Protein AF-A0A3D0XB90-F1 (afdb_monomer)

Structure (mmCIF, N/CA/C/O backbone):
data_AF-A0A3D0XB90-F1
#
_entry.id   AF-A0A3D0XB90-F1
#
loop_
_atom_site.group_PDB
_atom_site.id
_atom_site.type_symbol
_atom_site.label_atom_id
_atom_site.label_alt_id
_atom_site.label_comp_id
_atom_site.label_asym_id
_atom_site.label_entity_id
_atom_site.label_seq_id
_atom_site.pdbx_PDB_ins_code
_atom_site.Cartn_x
_atom_site.Cartn_y
_atom_site.Cartn_z
_atom_site.occupancy
_atom_site.B_iso_or_equiv
_atom_site.auth_seq_id
_atom_site.auth_comp_id
_atom_site.auth_asym_id
_atom_site.auth_atom_id
_atom_site.pdbx_PDB_model_num
ATOM 1 N N . MET A 1 1 ? 26.905 -1.118 -1.821 1.00 53.38 1 MET A N 1
ATOM 2 C CA . MET A 1 1 ? 27.779 -0.507 -2.838 1.00 53.38 1 MET A CA 1
ATOM 3 C C . MET A 1 1 ? 27.556 1.000 -2.783 1.00 53.38 1 MET A C 1
ATOM 5 O O . MET A 1 1 ? 26.434 1.424 -2.561 1.00 53.38 1 MET A O 1
ATOM 9 N N . ASN A 1 2 ? 28.587 1.843 -2.919 1.00 58.88 2 ASN A N 1
ATOM 10 C CA . ASN A 1 2 ? 28.395 3.303 -2.906 1.00 58.88 2 ASN A CA 1
ATOM 11 C C . ASN A 1 2 ? 28.287 3.829 -4.344 1.00 58.88 2 ASN A C 1
ATOM 13 O O . ASN A 1 2 ? 29.306 4.171 -4.954 1.00 58.88 2 ASN A O 1
ATOM 17 N N . HIS A 1 3 ? 27.068 3.897 -4.886 1.00 60.16 3 HIS A N 1
ATOM 18 C CA . HIS A 1 3 ? 26.864 4.344 -6.265 1.00 60.16 3 HIS A CA 1
ATOM 19 C C . HIS A 1 3 ? 26.869 5.873 -6.429 1.00 60.16 3 HIS A C 1
ATOM 21 O O . HIS A 1 3 ? 26.692 6.351 -7.546 1.00 60.16 3 HIS A O 1
ATOM 27 N N . ASN A 1 4 ? 27.220 6.668 -5.402 1.00 58.53 4 ASN A N 1
ATOM 28 C CA . ASN A 1 4 ? 27.477 8.113 -5.577 1.00 58.53 4 ASN A CA 1
ATOM 29 C C . ASN A 1 4 ? 28.566 8.402 -6.622 1.00 58.53 4 ASN A C 1
ATOM 31 O O . ASN A 1 4 ? 28.672 9.518 -7.120 1.00 58.53 4 ASN A O 1
ATOM 35 N N . LYS A 1 5 ? 29.402 7.406 -6.939 1.00 59.47 5 LYS A N 1
ATOM 36 C CA . LYS A 1 5 ? 30.432 7.490 -7.982 1.00 59.47 5 LYS A CA 1
ATOM 37 C C . LYS A 1 5 ? 30.037 6.806 -9.295 1.00 59.47 5 LYS A C 1
ATOM 39 O O . LYS A 1 5 ? 30.805 6.892 -10.252 1.00 59.47 5 LYS A O 1
ATOM 44 N N . GLN A 1 6 ? 28.896 6.116 -9.349 1.00 59.91 6 GLN A N 1
ATOM 45 C CA . GLN A 1 6 ? 28.401 5.506 -10.581 1.00 59.91 6 GLN A CA 1
ATOM 46 C C . GLN A 1 6 ? 27.963 6.611 -11.545 1.00 59.91 6 GLN A C 1
ATOM 48 O O . GLN A 1 6 ? 27.365 7.606 -11.141 1.00 59.91 6 GLN A O 1
ATOM 53 N N . ARG A 1 7 ? 28.285 6.440 -12.827 1.00 61.19 7 ARG A N 1
ATOM 54 C CA . ARG A 1 7 ? 27.777 7.278 -13.912 1.00 61.19 7 ARG A CA 1
ATOM 55 C C . ARG A 1 7 ? 27.222 6.366 -15.009 1.00 61.19 7 ARG A C 1
ATOM 57 O O . ARG A 1 7 ? 27.985 5.521 -15.482 1.00 61.19 7 ARG A O 1
ATOM 64 N N . PRO A 1 8 ? 25.956 6.534 -15.430 1.00 63.38 8 PRO A N 1
ATOM 65 C CA . PRO A 1 8 ? 24.924 7.405 -14.838 1.00 63.38 8 PRO A CA 1
ATOM 66 C C . PRO A 1 8 ? 24.472 6.938 -13.432 1.00 63.38 8 PRO A C 1
ATOM 68 O O . PRO A 1 8 ? 24.715 5.793 -13.058 1.00 63.38 8 PRO A O 1
ATOM 71 N N . ASN A 1 9 ? 23.8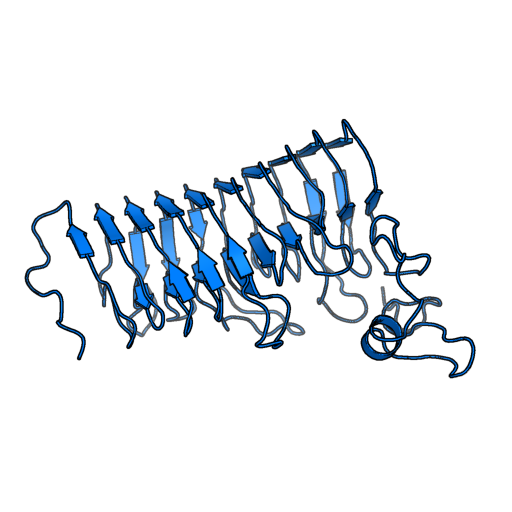38 7.819 -12.650 1.00 66.44 9 ASN A N 1
ATOM 72 C CA . ASN A 1 9 ? 23.233 7.513 -11.342 1.00 66.44 9 ASN A CA 1
ATOM 73 C C . ASN A 1 9 ? 21.866 8.225 -11.257 1.00 66.44 9 ASN A C 1
ATOM 75 O O . ASN A 1 9 ? 21.819 9.401 -11.617 1.00 66.44 9 ASN A O 1
ATOM 79 N N . PRO A 1 10 ? 20.789 7.581 -10.761 1.00 59.38 10 PRO A N 1
ATOM 80 C CA . PRO A 1 10 ? 19.480 8.217 -10.559 1.00 59.38 10 PRO A CA 1
ATOM 81 C C . PRO A 1 10 ? 19.470 9.436 -9.617 1.00 59.38 10 PRO A C 1
ATOM 83 O O . PRO A 1 10 ? 18.455 10.110 -9.500 1.00 59.38 10 PRO A O 1
ATOM 86 N N . ALA A 1 11 ? 20.579 9.771 -8.955 1.00 56.56 11 ALA A N 1
ATOM 87 C CA . ALA A 1 11 ? 20.724 11.033 -8.227 1.00 56.56 11 ALA A CA 1
ATOM 88 C C . ALA A 1 11 ? 21.097 12.238 -9.123 1.00 56.56 11 ALA A C 1
ATOM 90 O O . ALA A 1 11 ? 20.846 13.381 -8.741 1.00 56.56 11 ALA A O 1
ATOM 91 N N . HIS A 1 12 ? 21.707 12.004 -10.293 1.00 60.62 12 HIS A N 1
ATOM 92 C CA . HIS A 1 12 ? 22.244 13.048 -11.175 1.00 60.62 12 HIS A CA 1
ATOM 93 C C . HIS A 1 12 ? 21.982 12.702 -12.647 1.00 60.62 12 HIS A C 1
ATOM 95 O O . HIS A 1 12 ? 22.679 11.872 -13.241 1.00 60.62 12 HIS A O 1
ATOM 101 N N . PHE A 1 13 ? 20.990 13.363 -13.245 1.00 58.06 13 PHE A N 1
ATOM 102 C CA . PHE A 1 13 ? 20.617 13.175 -14.647 1.00 58.06 13 PHE A CA 1
ATOM 103 C C . PHE A 1 13 ? 21.428 14.101 -15.551 1.00 58.06 13 PHE A C 1
ATOM 105 O O . PHE A 1 13 ? 21.735 15.234 -15.183 1.00 58.06 13 PHE A O 1
ATOM 112 N N . ALA A 1 14 ? 21.795 13.618 -16.739 1.00 57.53 14 ALA A N 1
ATOM 113 C CA . ALA A 1 14 ? 22.529 14.409 -17.720 1.00 57.53 14 ALA A CA 1
ATOM 114 C C . ALA A 1 14 ? 21.555 15.229 -18.583 1.00 57.53 14 ALA A C 1
ATOM 116 O O . ALA A 1 14 ? 20.813 14.678 -19.391 1.00 57.53 14 ALA A O 1
ATOM 117 N N . ASP A 1 15 ? 21.597 16.548 -18.437 1.00 60.69 15 ASP A N 1
ATOM 118 C CA . ASP A 1 15 ? 20.913 17.531 -19.271 1.00 60.69 15 ASP A CA 1
ATOM 119 C C . ASP A 1 15 ? 21.887 18.105 -20.315 1.00 60.69 15 ASP A C 1
ATOM 121 O O . ASP A 1 15 ? 23.034 18.454 -20.015 1.00 60.69 15 ASP A O 1
ATOM 125 N N . LYS A 1 16 ? 21.435 18.193 -21.572 1.00 57.84 16 LYS A N 1
ATOM 126 C CA . LYS A 1 16 ? 22.276 18.602 -22.711 1.00 57.84 16 LYS A CA 1
ATOM 127 C C . LYS A 1 16 ? 22.726 20.066 -22.650 1.00 57.84 16 LYS A C 1
ATOM 129 O O . LYS A 1 16 ? 23.733 20.396 -23.273 1.00 57.84 16 LYS A O 1
ATOM 134 N N . GLU A 1 17 ? 22.007 20.926 -21.933 1.00 62.03 17 GLU A N 1
ATOM 135 C CA . GLU A 1 17 ? 22.275 22.364 -21.832 1.00 62.03 17 GLU A CA 1
ATOM 136 C C . GLU A 1 17 ? 22.854 22.757 -20.467 1.00 62.03 17 GLU A C 1
ATOM 138 O O . GLU A 1 17 ? 23.697 23.651 -20.388 1.00 62.03 17 GLU A O 1
ATOM 143 N N . LYS A 1 18 ? 22.425 22.086 -19.391 1.00 63.44 18 LYS A N 1
ATOM 144 C CA . LYS A 1 18 ? 22.751 22.444 -17.999 1.00 63.44 18 LYS A CA 1
ATOM 145 C C . LYS A 1 18 ? 23.823 21.563 -17.353 1.00 63.44 18 LYS A C 1
ATOM 147 O O . LYS A 1 18 ? 24.311 21.909 -16.279 1.00 63.44 18 LYS A O 1
ATOM 152 N N . GLY A 1 19 ? 24.220 20.458 -17.982 1.00 70.94 19 GLY A N 1
ATOM 153 C CA . GLY A 1 19 ? 25.120 19.483 -17.365 1.00 70.94 19 GLY A CA 1
ATOM 154 C C . GLY A 1 19 ? 24.359 18.527 -16.444 1.00 70.94 19 GLY A C 1
ATOM 155 O O . GLY A 1 19 ? 23.358 17.960 -16.853 1.00 70.94 19 GLY A O 1
ATOM 156 N N . GLU A 1 20 ? 24.829 18.294 -15.219 1.00 69.25 20 GLU A N 1
ATOM 157 C CA . GLU A 1 20 ? 24.122 17.421 -14.266 1.00 69.25 20 GLU A CA 1
ATOM 158 C C . GLU A 1 20 ? 22.988 18.181 -13.563 1.00 69.25 20 GLU A C 1
ATOM 160 O O . GLU A 1 20 ? 23.218 19.229 -12.959 1.00 69.25 20 GLU A O 1
ATOM 165 N N . VAL A 1 21 ? 21.773 17.638 -13.618 1.00 70.44 21 VAL A N 1
ATOM 166 C CA . VAL A 1 21 ? 20.567 18.177 -12.971 1.00 70.44 21 VAL A CA 1
ATOM 167 C C . VAL A 1 21 ? 19.977 17.160 -11.993 1.00 70.44 21 VAL A C 1
ATOM 169 O O . VAL A 1 21 ? 20.220 15.953 -12.100 1.00 70.44 21 VAL A O 1
ATOM 172 N N . LEU A 1 22 ? 19.207 17.645 -11.017 1.00 69.44 22 LEU A N 1
ATOM 173 C CA . LEU A 1 22 ? 18.454 16.780 -10.109 1.00 69.44 22 LEU A CA 1
ATOM 174 C C . LEU A 1 22 ? 17.311 16.093 -10.860 1.00 69.44 22 LEU A C 1
ATOM 176 O O . LEU A 1 22 ? 16.791 16.643 -11.832 1.00 69.44 22 LEU A O 1
ATOM 180 N N . PHE A 1 23 ? 16.886 14.924 -10.368 1.00 70.00 23 PHE A N 1
ATOM 181 C CA . PHE A 1 23 ? 15.762 14.184 -10.947 1.00 70.00 23 PHE A CA 1
ATOM 182 C C . PHE A 1 23 ? 14.538 15.073 -11.152 1.00 70.00 23 PHE A C 1
ATOM 184 O O . PHE A 1 23 ? 14.026 15.111 -12.255 1.00 70.00 23 PHE A O 1
ATOM 191 N N . TRP A 1 24 ? 14.116 15.848 -10.149 1.00 68.44 24 TRP A N 1
ATOM 192 C CA . TRP A 1 24 ? 12.918 16.688 -10.264 1.00 68.44 24 TRP A CA 1
ATOM 193 C C . TRP A 1 24 ? 13.042 17.781 -11.329 1.00 68.44 24 TRP A C 1
ATOM 195 O O . TRP A 1 24 ? 12.100 18.011 -12.083 1.00 68.44 24 TRP A O 1
ATOM 205 N N . ASP A 1 25 ? 14.208 18.419 -11.447 1.00 70.69 25 ASP A N 1
ATOM 206 C CA . ASP A 1 25 ? 14.440 19.438 -12.477 1.00 70.69 25 ASP A CA 1
ATOM 207 C C . ASP A 1 25 ? 14.397 18.823 -13.881 1.00 70.69 25 ASP A C 1
ATOM 209 O O . ASP A 1 25 ? 13.869 19.422 -14.821 1.00 70.69 25 ASP A O 1
ATOM 213 N N . TRP A 1 26 ? 14.937 17.611 -14.018 1.00 72.19 26 TRP A N 1
ATOM 214 C CA . TRP A 1 26 ? 14.883 16.842 -15.254 1.00 72.19 26 TRP A CA 1
ATOM 215 C C . TRP A 1 26 ? 13.462 16.348 -15.555 1.00 72.19 26 TRP A C 1
ATOM 217 O O . TRP A 1 26 ? 12.973 16.530 -16.666 1.00 72.19 26 TRP A O 1
ATOM 227 N N . PHE A 1 27 ? 12.776 15.794 -14.560 1.00 70.31 27 PHE A N 1
ATOM 228 C CA . PHE A 1 27 ? 11.431 15.241 -14.652 1.00 70.31 27 PHE A CA 1
ATOM 229 C C . PHE A 1 27 ? 10.454 16.311 -15.135 1.00 70.31 27 PHE A C 1
ATOM 231 O O . PHE A 1 27 ? 9.756 16.106 -16.111 1.00 70.31 27 PHE A O 1
ATOM 238 N N . PHE A 1 28 ? 10.472 17.519 -14.569 1.00 70.06 28 PHE A N 1
ATOM 239 C CA . PHE A 1 28 ? 9.567 18.590 -15.008 1.00 70.06 28 PHE A CA 1
ATOM 240 C C . PHE A 1 28 ? 10.017 19.336 -16.279 1.00 70.06 28 PHE A C 1
ATOM 242 O O . PHE A 1 28 ? 9.385 20.325 -16.664 1.00 70.06 28 PHE A O 1
ATOM 249 N N . THR A 1 29 ? 11.082 18.894 -16.958 1.00 69.00 29 THR A N 1
ATOM 250 C CA . THR A 1 29 ? 11.526 19.514 -18.213 1.00 69.00 29 THR A CA 1
ATOM 251 C C . THR A 1 29 ? 10.685 19.008 -19.401 1.00 69.00 29 THR A C 1
ATOM 253 O O . THR A 1 29 ? 10.619 17.801 -19.650 1.00 69.00 29 THR A O 1
ATOM 256 N N . PRO A 1 30 ? 10.041 19.906 -20.178 1.00 63.66 30 PRO A N 1
ATOM 257 C CA . PRO A 1 30 ? 9.214 19.512 -21.318 1.00 63.66 30 PRO A CA 1
ATOM 258 C C . PRO A 1 30 ? 9.985 18.692 -22.361 1.00 63.66 30 PRO A C 1
ATOM 260 O O . PRO A 1 30 ? 11.057 19.097 -22.803 1.00 63.66 30 PRO A O 1
ATOM 263 N N . GLY A 1 31 ? 9.397 17.578 -22.805 1.00 63.50 31 GLY A N 1
ATOM 264 C CA . GLY A 1 31 ? 9.969 16.703 -23.837 1.00 63.50 31 GLY A CA 1
ATOM 265 C C . GLY A 1 31 ? 10.762 15.502 -23.313 1.00 63.50 31 GLY A C 1
ATOM 266 O O . GLY A 1 31 ? 11.180 14.680 -24.124 1.00 63.50 31 GLY A O 1
ATOM 267 N N . ASN A 1 32 ? 10.923 15.369 -21.992 1.00 66.56 32 ASN A N 1
ATOM 268 C CA . ASN A 1 32 ? 11.574 14.209 -21.373 1.00 66.56 32 ASN A CA 1
ATOM 269 C C . ASN A 1 32 ? 10.647 12.996 -21.195 1.00 66.56 32 ASN A C 1
ATOM 271 O O . ASN A 1 32 ? 11.127 11.897 -20.941 1.00 66.56 32 ASN A O 1
ATOM 275 N N . PHE A 1 3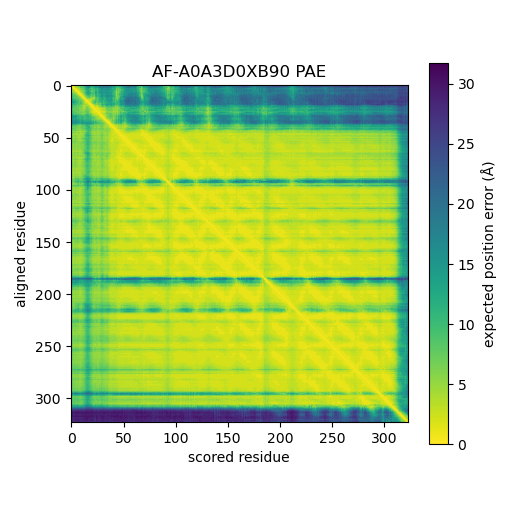3 ? 9.338 13.166 -21.388 1.00 65.94 33 PHE A N 1
ATOM 276 C CA . PHE A 1 33 ? 8.379 12.062 -21.423 1.00 65.94 33 PHE A CA 1
ATOM 277 C C . PHE A 1 33 ? 7.928 11.766 -22.844 1.00 65.94 33 PHE A C 1
ATOM 279 O O . PHE A 1 33 ? 7.811 12.667 -23.682 1.00 65.94 33 PHE A O 1
ATOM 286 N N . ASP A 1 34 ? 7.583 10.503 -23.086 1.00 65.94 34 ASP A N 1
ATOM 287 C CA . ASP A 1 34 ? 6.755 10.151 -24.230 1.00 65.94 34 ASP A CA 1
ATOM 288 C C . ASP A 1 34 ? 5.457 10.966 -24.170 1.00 65.94 34 ASP A C 1
ATOM 290 O O . ASP A 1 34 ? 4.731 10.935 -23.181 1.00 65.94 34 ASP A O 1
ATOM 294 N N . SER A 1 35 ? 5.143 11.678 -25.253 1.00 59.41 35 SER A N 1
ATOM 295 C CA . SER A 1 35 ? 3.895 12.438 -25.394 1.00 59.41 35 SER A CA 1
ATOM 296 C C . SER A 1 35 ? 2.630 11.590 -25.213 1.00 59.41 35 SER A C 1
ATOM 298 O O . SER A 1 35 ? 1.577 12.133 -24.892 1.00 59.41 35 SER A O 1
ATOM 300 N N . ASN A 1 36 ? 2.729 10.272 -25.422 1.00 61.31 36 ASN A N 1
ATOM 301 C CA . ASN A 1 36 ? 1.640 9.329 -25.175 1.00 61.31 36 ASN A CA 1
ATOM 302 C C . AS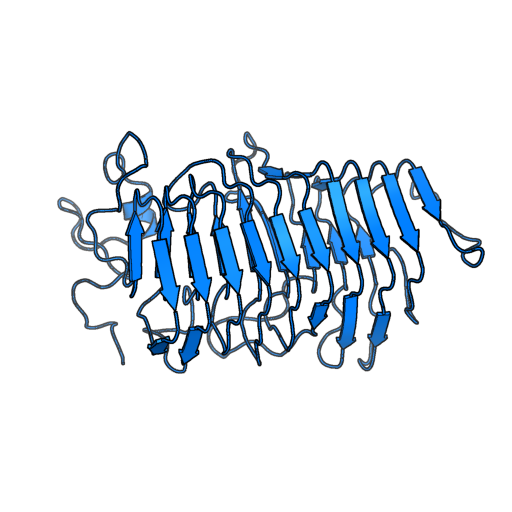N A 1 36 ? 1.709 8.695 -23.780 1.00 61.31 36 ASN A C 1
ATOM 304 O O . ASN A 1 36 ? 0.770 8.003 -23.395 1.00 61.31 36 ASN A O 1
ATOM 308 N N . GLY A 1 37 ? 2.817 8.898 -23.063 1.00 65.94 37 GLY A N 1
ATOM 309 C CA . GLY A 1 37 ? 3.076 8.355 -21.738 1.00 65.94 37 GLY A CA 1
ATOM 310 C C . GLY A 1 37 ? 3.121 6.833 -21.688 1.00 65.94 37 GLY A C 1
ATOM 311 O O . GLY A 1 37 ? 2.821 6.303 -20.637 1.00 65.94 37 GLY A O 1
ATOM 312 N N . LYS A 1 38 ? 3.423 6.116 -22.785 1.00 73.69 38 LYS A N 1
ATOM 313 C CA . LYS A 1 38 ? 3.333 4.636 -22.834 1.00 73.69 38 LYS A CA 1
ATOM 314 C C . LYS A 1 38 ? 4.659 3.910 -22.970 1.00 73.69 38 LYS A C 1
ATOM 316 O O . LYS A 1 38 ? 4.694 2.678 -22.954 1.00 73.69 38 LYS A O 1
ATOM 321 N N . GLN A 1 39 ? 5.736 4.651 -23.183 1.00 80.00 39 GLN A N 1
ATOM 322 C CA . GLN A 1 39 ? 7.072 4.099 -23.341 1.00 80.00 39 GLN A CA 1
ATOM 323 C C . GLN A 1 39 ? 7.916 4.370 -22.098 1.00 80.00 39 GLN A C 1
ATOM 325 O O . GLN A 1 39 ? 7.760 5.425 -21.479 1.00 80.00 39 GLN A O 1
ATOM 330 N N . PRO A 1 40 ? 8.825 3.447 -21.743 1.00 80.06 40 PRO A N 1
ATOM 331 C CA . PRO A 1 40 ? 9.755 3.693 -20.659 1.00 80.06 40 PRO A CA 1
ATOM 332 C C . PRO A 1 40 ? 10.638 4.896 -21.001 1.00 80.06 40 PRO A C 1
ATOM 334 O O . PRO A 1 40 ? 11.047 5.075 -22.151 1.00 80.06 40 PRO A O 1
ATOM 337 N N . LEU A 1 41 ? 10.973 5.688 -19.981 1.00 78.12 41 LEU A N 1
ATOM 338 C CA . LEU A 1 41 ? 12.003 6.723 -20.083 1.00 78.12 41 LEU A CA 1
ATOM 339 C C . LEU A 1 41 ? 13.304 6.122 -20.637 1.00 78.12 41 LEU A C 1
ATOM 341 O O . LEU A 1 41 ? 13.719 5.039 -20.210 1.00 78.12 41 LEU A O 1
ATOM 345 N N . ASN A 1 42 ? 13.943 6.829 -21.567 1.00 75.69 42 ASN A N 1
ATOM 346 C CA . ASN A 1 42 ? 15.208 6.453 -22.200 1.00 75.69 42 ASN A CA 1
ATOM 347 C C . ASN A 1 42 ? 16.421 6.894 -21.353 1.00 75.69 42 ASN A C 1
ATOM 349 O O . ASN A 1 42 ? 17.432 7.391 -21.857 1.00 75.69 42 ASN A O 1
ATOM 353 N N . GLU A 1 43 ? 16.301 6.736 -20.038 1.00 75.44 43 GLU A N 1
ATOM 354 C CA . GLU A 1 43 ? 17.231 7.233 -19.037 1.00 75.44 43 GLU A CA 1
ATOM 355 C C . GLU A 1 43 ? 17.501 6.153 -17.994 1.00 75.44 43 GLU A C 1
ATOM 357 O O . GLU A 1 43 ? 16.677 5.279 -17.718 1.00 75.44 43 GLU A O 1
ATOM 362 N N . TYR A 1 44 ? 18.692 6.201 -17.399 1.00 78.69 44 TYR A N 1
ATOM 363 C CA . TYR A 1 44 ? 19.050 5.276 -16.335 1.00 78.69 44 TYR A CA 1
ATOM 364 C C . TYR A 1 44 ? 18.394 5.699 -15.018 1.00 78.69 44 TYR A C 1
ATOM 366 O O . TYR A 1 44 ? 18.850 6.638 -14.369 1.00 78.69 44 TYR A O 1
ATOM 374 N N . LEU A 1 45 ? 17.350 4.969 -14.622 1.00 80.56 45 LEU A N 1
ATOM 375 C CA . LEU A 1 45 ? 16.591 5.205 -13.387 1.00 80.56 45 LEU A CA 1
ATOM 376 C C . LEU A 1 45 ? 17.076 4.367 -12.194 1.00 80.56 45 LEU A C 1
ATOM 378 O O . LEU A 1 45 ? 16.629 4.587 -11.074 1.00 80.56 45 LEU A O 1
ATOM 382 N N . GLY A 1 46 ? 17.995 3.419 -12.410 1.00 83.88 46 GLY A N 1
ATOM 383 C CA . GLY A 1 46 ? 18.486 2.519 -11.357 1.00 83.88 46 GLY A CA 1
ATOM 384 C C . GLY A 1 46 ? 17.585 1.318 -11.041 1.00 83.88 46 GLY A C 1
ATOM 385 O O . GLY A 1 46 ? 17.920 0.543 -10.145 1.00 83.88 4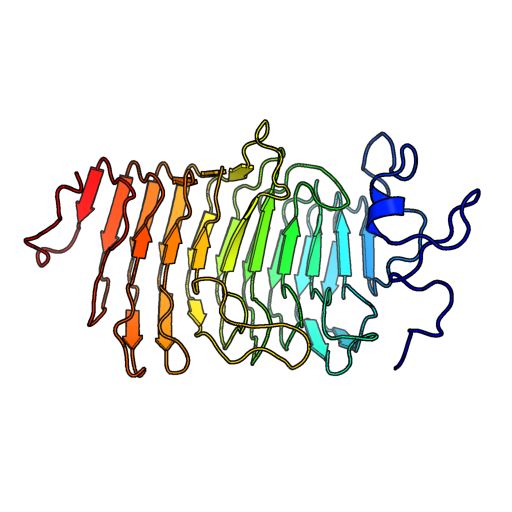6 GLY A O 1
ATOM 386 N N . PHE A 1 47 ? 16.490 1.142 -11.787 1.00 89.62 47 PHE A N 1
ATOM 387 C CA . PHE A 1 47 ? 15.591 -0.007 -11.649 1.00 89.62 47 PHE A CA 1
ATOM 388 C C . PHE A 1 47 ? 16.314 -1.300 -12.032 1.00 89.62 47 PHE A C 1
ATOM 390 O O . PHE A 1 47 ? 17.068 -1.323 -13.009 1.00 89.62 47 PHE A O 1
ATOM 397 N N . CYS A 1 48 ? 16.076 -2.377 -11.285 1.00 93.19 48 CYS A N 1
ATOM 398 C CA . CYS A 1 48 ? 16.618 -3.689 -11.624 1.00 93.19 48 CYS A CA 1
ATOM 399 C C . CYS A 1 48 ? 15.854 -4.304 -12.813 1.00 93.19 48 CYS A C 1
ATOM 401 O O . CYS A 1 48 ? 16.457 -4.555 -13.857 1.00 93.19 48 CYS A O 1
ATOM 403 N N . MET A 1 49 ? 14.546 -4.538 -12.646 1.00 95.19 49 MET A N 1
ATOM 404 C CA . MET A 1 49 ? 13.529 -4.970 -13.627 1.00 95.19 49 MET A CA 1
ATOM 405 C C . MET A 1 49 ? 12.790 -3.813 -14.341 1.00 95.19 49 MET A C 1
ATOM 407 O O . MET A 1 49 ? 12.339 -2.918 -13.635 1.00 95.19 49 MET A O 1
ATOM 411 N N . ARG A 1 50 ? 12.544 -3.838 -15.668 1.00 93.69 50 ARG A N 1
ATOM 412 C CA . ARG A 1 50 ? 11.509 -2.992 -16.322 1.00 93.69 50 ARG A CA 1
ATOM 413 C C . ARG A 1 50 ? 10.733 -3.748 -17.401 1.00 93.69 50 ARG A C 1
ATOM 415 O O . ARG A 1 50 ? 11.356 -4.295 -18.313 1.00 93.69 50 ARG A O 1
ATOM 422 N N . PHE A 1 51 ? 9.401 -3.713 -17.355 1.00 95.06 51 PHE A N 1
ATOM 423 C CA . PHE A 1 51 ? 8.530 -4.413 -18.310 1.00 95.06 51 PHE A CA 1
ATOM 424 C C . PHE A 1 51 ? 7.359 -3.535 -18.767 1.00 95.06 51 PHE A C 1
ATOM 426 O O . PHE A 1 51 ? 6.576 -3.046 -17.962 1.00 95.06 51 PHE A O 1
ATOM 433 N N . PHE A 1 52 ? 7.261 -3.290 -20.074 1.00 94.62 52 PHE A N 1
ATOM 434 C CA . PHE A 1 52 ? 6.329 -2.314 -20.643 1.00 94.62 52 PHE A CA 1
ATOM 435 C C . PHE A 1 52 ? 5.574 -2.914 -21.823 1.00 94.62 52 PHE A C 1
ATOM 437 O O . PHE A 1 52 ? 6.195 -3.535 -22.686 1.00 94.62 52 PHE A O 1
ATOM 444 N N . ASN A 1 53 ? 4.268 -2.647 -21.913 1.00 94.94 53 ASN A N 1
ATOM 445 C CA . ASN A 1 53 ? 3.416 -3.074 -23.032 1.00 94.94 53 ASN A CA 1
ATOM 446 C C . ASN A 1 53 ? 3.436 -4.601 -23.265 1.00 94.94 53 ASN A C 1
ATOM 448 O O . ASN A 1 53 ? 3.605 -5.058 -24.399 1.00 94.94 53 ASN A O 1
ATOM 452 N N . ILE A 1 54 ? 3.291 -5.389 -22.194 1.00 96.19 54 ILE A N 1
ATOM 453 C CA . ILE A 1 54 ? 3.289 -6.859 -22.247 1.00 96.19 54 ILE A CA 1
ATOM 454 C C . ILE A 1 54 ? 1.886 -7.392 -21.945 1.00 96.19 54 ILE A C 1
ATOM 456 O O . ILE A 1 54 ? 1.243 -6.950 -21.002 1.00 96.19 54 ILE A O 1
ATOM 460 N N . ASP A 1 55 ? 1.430 -8.370 -22.721 1.00 98.12 55 ASP A N 1
ATOM 461 C CA . ASP A 1 55 ? 0.253 -9.185 -22.405 1.00 98.12 55 ASP A CA 1
ATOM 462 C C . ASP A 1 55 ? 0.725 -10.612 -22.101 1.00 98.12 55 ASP A C 1
ATOM 464 O O . ASP A 1 55 ? 1.451 -11.203 -22.908 1.00 98.12 55 ASP A O 1
ATOM 468 N N . GLY A 1 56 ? 0.369 -11.142 -20.930 1.00 98.25 56 GLY A N 1
ATOM 469 C CA . GLY A 1 56 ? 0.818 -12.461 -20.480 1.00 98.25 56 GLY A CA 1
ATOM 470 C C . GLY A 1 56 ? 2.216 -12.451 -19.855 1.00 98.25 56 GLY A C 1
ATOM 471 O O . GLY A 1 56 ? 3.067 -13.259 -20.233 1.00 98.25 56 GLY A O 1
ATOM 472 N N . PHE A 1 57 ? 2.479 -11.532 -18.922 1.00 98.38 57 PHE A N 1
ATOM 473 C CA . PHE A 1 57 ? 3.747 -11.483 -18.184 1.00 98.38 57 PHE A CA 1
ATOM 474 C C . PHE A 1 57 ? 3.739 -12.437 -16.982 1.00 98.38 57 PHE A C 1
ATOM 476 O O . PHE A 1 57 ? 2.782 -12.470 -16.217 1.00 98.38 57 PHE A O 1
ATOM 483 N N . ALA A 1 58 ? 4.825 -13.177 -16.773 1.00 98.62 58 ALA A N 1
ATOM 484 C CA . ALA A 1 58 ? 5.011 -13.977 -15.569 1.00 98.62 58 ALA A CA 1
ATOM 485 C C . ALA A 1 58 ? 6.463 -13.904 -15.097 1.00 98.62 58 ALA A C 1
ATOM 487 O O . ALA A 1 58 ? 7.388 -14.068 -15.898 1.00 98.62 58 ALA A O 1
ATOM 488 N N . ILE A 1 59 ? 6.655 -13.697 -13.797 1.00 98.56 59 ILE A N 1
ATOM 489 C CA . ILE A 1 59 ? 7.953 -13.805 -13.131 1.00 98.56 59 ILE A CA 1
ATOM 490 C C . ILE A 1 59 ? 7.776 -14.526 -11.800 1.00 98.56 59 ILE A C 1
ATOM 492 O O . ILE A 1 59 ? 6.866 -14.206 -11.034 1.00 98.56 59 ILE A O 1
ATOM 496 N N . SER A 1 60 ? 8.635 -15.510 -11.542 1.00 98.69 60 SER A N 1
ATOM 497 C CA . SER A 1 60 ? 8.558 -16.305 -10.324 1.00 98.69 60 SER A CA 1
ATOM 498 C C . SER A 1 60 ? 9.921 -16.742 -9.803 1.00 98.69 60 SER A C 1
ATOM 500 O O . SER A 1 60 ? 10.878 -16.858 -10.571 1.00 98.69 60 SER A O 1
ATOM 502 N N . ASP A 1 61 ? 9.983 -17.016 -8.499 1.00 98.69 61 ASP A N 1
ATOM 503 C CA . ASP A 1 61 ? 11.066 -17.764 -7.844 1.00 98.69 61 ASP A CA 1
ATOM 504 C C . ASP A 1 61 ? 12.451 -17.103 -7.965 1.00 98.69 61 ASP A C 1
ATOM 506 O O . ASP A 1 61 ? 13.458 -17.753 -8.267 1.00 98.69 61 ASP A O 1
ATOM 510 N N . ILE A 1 62 ? 12.508 -15.791 -7.716 1.00 98.38 62 ILE A N 1
ATOM 511 C CA . ILE A 1 62 ? 13.752 -15.012 -7.752 1.00 98.38 62 ILE A CA 1
ATOM 512 C C . ILE A 1 62 ? 14.016 -14.262 -6.447 1.00 98.38 62 ILE A C 1
ATOM 514 O O . ILE A 1 62 ? 13.102 -13.862 -5.724 1.00 98.38 62 ILE A O 1
ATOM 518 N N . THR A 1 63 ? 15.298 -14.006 -6.198 1.00 98.44 63 THR A N 1
ATOM 519 C CA . THR A 1 63 ? 15.754 -13.039 -5.198 1.00 98.44 63 THR A CA 1
ATOM 520 C C . THR A 1 63 ? 16.238 -11.783 -5.910 1.00 98.44 63 THR A C 1
ATOM 522 O O . THR A 1 63 ? 17.073 -11.872 -6.812 1.00 98.44 63 THR A O 1
ATOM 525 N N . ILE A 1 64 ? 15.740 -10.620 -5.496 1.00 97.25 64 ILE A N 1
ATOM 526 C CA . ILE A 1 64 ? 16.255 -9.318 -5.920 1.00 97.25 64 ILE A CA 1
ATOM 527 C C . ILE A 1 64 ? 17.139 -8.790 -4.793 1.00 97.25 64 ILE A C 1
ATOM 529 O O . ILE A 1 64 ? 16.678 -8.614 -3.667 1.00 97.25 64 ILE A O 1
ATOM 533 N N . GLU A 1 65 ? 18.408 -8.541 -5.100 1.00 94.19 65 GLU A N 1
ATOM 534 C CA . GLU A 1 65 ? 19.405 -8.081 -4.136 1.00 94.19 65 GLU A CA 1
ATOM 535 C C . GLU A 1 65 ? 19.850 -6.656 -4.482 1.00 94.19 65 GLU A C 1
ATOM 537 O O . GLU A 1 65 ? 20.309 -6.401 -5.597 1.00 94.19 65 GLU A O 1
ATOM 542 N N . ASN A 1 66 ? 19.729 -5.747 -3.509 1.00 89.62 66 ASN A N 1
ATOM 543 C CA . ASN A 1 66 ? 20.274 -4.382 -3.537 1.00 89.62 66 ASN A CA 1
ATOM 544 C C . ASN A 1 66 ? 20.141 -3.642 -4.894 1.00 89.62 66 ASN A C 1
ATOM 546 O O . ASN A 1 66 ? 21.163 -3.260 -5.485 1.00 89.62 66 ASN A O 1
ATOM 550 N N . PRO A 1 67 ? 18.911 -3.416 -5.406 1.00 89.88 67 PRO A N 1
ATOM 551 C CA . PRO A 1 67 ? 18.712 -2.523 -6.542 1.00 89.88 67 PRO A CA 1
ATOM 552 C C . PRO A 1 67 ? 19.177 -1.100 -6.193 1.00 89.88 67 PRO A C 1
ATOM 554 O O . PRO A 1 67 ? 19.321 -0.737 -5.024 1.00 89.88 67 PRO A O 1
ATOM 557 N N . VAL A 1 68 ? 19.436 -0.271 -7.209 1.00 86.62 68 VAL A N 1
ATOM 558 C CA . VAL A 1 68 ? 19.799 1.136 -6.959 1.00 86.62 68 VAL A CA 1
ATOM 559 C C . VAL A 1 68 ? 18.568 1.933 -6.524 1.00 86.62 68 VAL A C 1
ATOM 561 O O . VAL A 1 68 ? 18.682 2.797 -5.657 1.00 86.62 68 VAL A O 1
ATOM 564 N N . THR A 1 69 ? 17.421 1.627 -7.128 1.00 88.50 69 THR A N 1
ATOM 565 C CA . THR A 1 69 ? 16.089 2.134 -6.776 1.00 88.50 69 THR A CA 1
ATOM 566 C C . THR A 1 69 ? 15.106 0.953 -6.768 1.00 88.50 69 THR A C 1
ATOM 568 O O . THR A 1 69 ? 15.256 0.049 -5.951 1.00 88.50 69 THR A O 1
ATOM 571 N N . TYR A 1 70 ? 14.144 0.877 -7.686 1.00 93.25 70 TYR A N 1
ATOM 572 C CA . TYR A 1 70 ? 13.106 -0.158 -7.659 1.00 93.25 70 TYR A CA 1
ATOM 573 C C . TYR A 1 70 ? 13.638 -1.548 -8.029 1.00 93.25 70 TYR A C 1
ATOM 575 O O . TYR A 1 70 ? 14.482 -1.705 -8.921 1.00 93.25 70 TYR A O 1
ATOM 583 N N . GLY A 1 71 ? 13.089 -2.577 -7.385 1.00 96.12 71 GLY A N 1
ATOM 584 C CA . GLY A 1 71 ? 13.306 -3.973 -7.757 1.00 96.12 71 GLY A CA 1
ATOM 585 C C . GLY A 1 71 ? 12.732 -4.289 -9.132 1.00 96.12 71 GLY A C 1
ATOM 586 O O . GLY A 1 71 ? 13.420 -4.843 -9.989 1.00 96.12 71 GLY A O 1
ATOM 587 N N . MET A 1 72 ? 11.491 -3.886 -9.382 1.00 96.50 72 MET A N 1
ATOM 588 C CA . MET A 1 72 ? 10.888 -3.960 -10.708 1.00 96.50 72 MET A CA 1
ATOM 589 C C . MET A 1 72 ? 9.871 -2.851 -10.945 1.00 96.50 72 MET A C 1
ATOM 591 O O . MET A 1 72 ? 9.192 -2.426 -10.018 1.00 96.50 72 MET A O 1
ATOM 595 N N . ASP A 1 73 ? 9.770 -2.440 -12.205 1.00 96.56 73 ASP A N 1
ATOM 596 C CA . ASP A 1 73 ? 8.838 -1.436 -12.719 1.00 96.56 73 ASP A CA 1
ATOM 597 C C . ASP A 1 73 ? 8.031 -2.036 -13.883 1.00 96.56 73 ASP A C 1
ATOM 599 O O . ASP A 1 73 ? 8.608 -2.607 -14.820 1.00 96.56 73 ASP A O 1
ATOM 603 N N . LEU A 1 74 ? 6.703 -1.962 -13.810 1.00 97.12 74 LEU A N 1
ATOM 604 C CA . LEU A 1 74 ? 5.786 -2.453 -14.835 1.00 97.12 74 LEU A CA 1
ATOM 605 C C . LEU A 1 74 ? 4.818 -1.352 -15.259 1.00 97.12 74 LEU A C 1
ATOM 607 O O . LEU A 1 74 ? 4.163 -0.762 -14.411 1.00 97.12 74 LEU A O 1
ATOM 611 N N . ALA A 1 75 ? 4.621 -1.165 -16.564 1.00 96.81 75 ALA A N 1
ATOM 612 C CA . ALA A 1 75 ? 3.588 -0.270 -17.089 1.00 96.81 75 ALA A CA 1
ATOM 613 C C . ALA A 1 75 ? 2.868 -0.869 -18.301 1.00 96.81 75 ALA A C 1
ATOM 615 O O . ALA A 1 75 ? 3.449 -1.662 -19.051 1.00 96.81 75 ALA A O 1
ATOM 616 N N . PHE A 1 76 ? 1.608 -0.480 -18.526 1.00 96.44 76 PHE A N 1
ATOM 617 C CA . PHE A 1 76 ? 0.788 -0.986 -19.641 1.00 96.44 76 PHE A CA 1
ATOM 618 C C . PHE A 1 76 ? 0.844 -2.516 -19.806 1.00 96.44 76 PHE A C 1
ATOM 620 O O . PHE A 1 76 ? 0.889 -3.029 -20.925 1.00 96.44 76 PHE A O 1
ATOM 627 N N . THR A 1 77 ? 0.900 -3.242 -18.689 1.00 97.31 77 THR A N 1
ATOM 628 C CA . THR A 1 77 ? 1.010 -4.701 -18.674 1.00 97.31 77 THR A CA 1
ATOM 629 C C . THR A 1 77 ? -0.330 -5.328 -18.297 1.00 97.31 77 THR A C 1
ATOM 631 O O . THR A 1 77 ? -0.975 -4.921 -17.330 1.00 97.31 77 THR A O 1
ATOM 634 N N . GLU A 1 78 ? -0.770 -6.308 -19.078 1.00 98.44 78 GLU A N 1
ATOM 635 C CA . GLU A 1 78 ? -2.054 -6.986 -18.920 1.00 98.44 78 GLU A CA 1
ATOM 636 C C . GLU A 1 78 ? -1.860 -8.490 -18.686 1.00 98.44 78 GLU A C 1
ATOM 638 O O . GLU A 1 78 ? -0.918 -9.091 -19.206 1.00 98.44 78 GLU A O 1
ATOM 643 N N . ASN A 1 79 ? -2.761 -9.095 -17.904 1.00 98.75 79 ASN A N 1
ATOM 644 C CA . ASN A 1 79 ? -2.785 -10.533 -17.617 1.00 98.75 79 ASN A CA 1
ATOM 645 C C . ASN A 1 79 ? -1.441 -11.018 -17.059 1.00 98.75 79 ASN A C 1
ATOM 647 O O . ASN A 1 79 ? -0.735 -11.796 -17.705 1.00 98.75 79 ASN A O 1
ATOM 651 N N . PHE A 1 80 ? -1.065 -10.515 -15.882 1.00 98.88 80 PHE A N 1
ATOM 652 C CA . PHE A 1 80 ? 0.269 -10.741 -15.334 1.00 98.88 80 PHE A CA 1
ATOM 653 C C . PHE A 1 80 ? 0.283 -11.432 -13.975 1.00 98.88 80 PHE A C 1
ATOM 655 O O . PHE A 1 80 ? -0.599 -11.212 -13.147 1.00 98.88 80 PHE A O 1
ATOM 662 N N . THR A 1 81 ? 1.340 -12.209 -13.740 1.00 98.94 81 THR A N 1
ATOM 663 C CA . THR A 1 81 ? 1.622 -12.860 -12.459 1.00 98.94 81 THR A CA 1
ATOM 664 C C . THR A 1 81 ? 3.027 -12.518 -11.974 1.00 98.94 81 THR A C 1
ATOM 666 O O . THR A 1 81 ? 3.999 -12.624 -12.722 1.00 98.94 81 THR A O 1
ATOM 669 N N . ILE A 1 82 ? 3.143 -12.127 -10.708 1.00 98.88 82 ILE A N 1
ATOM 670 C CA . ILE A 1 82 ? 4.417 -11.931 -10.009 1.00 98.88 82 ILE A CA 1
ATOM 671 C C . ILE A 1 82 ? 4.348 -12.771 -8.742 1.00 98.88 82 ILE A C 1
ATOM 673 O O . ILE A 1 82 ? 3.505 -12.495 -7.889 1.00 98.88 82 ILE A O 1
ATOM 677 N N . GLU A 1 83 ? 5.196 -13.790 -8.608 1.00 98.75 83 GLU A N 1
ATOM 678 C CA . GLU A 1 83 ? 5.083 -14.713 -7.476 1.00 98.75 83 GLU A CA 1
ATOM 679 C C . GLU A 1 83 ? 6.406 -15.180 -6.867 1.00 98.75 83 GLU A C 1
ATOM 681 O O . GLU A 1 83 ? 7.429 -15.261 -7.536 1.00 98.75 83 GLU A O 1
ATOM 686 N N . ASN A 1 84 ? 6.392 -15.526 -5.578 1.00 98.81 84 ASN A N 1
ATOM 687 C CA . ASN A 1 84 ? 7.528 -16.141 -4.877 1.00 98.81 84 ASN A CA 1
ATOM 688 C C . ASN A 1 84 ? 8.825 -15.313 -4.992 1.00 98.81 84 ASN A C 1
ATOM 690 O O . ASN A 1 84 ? 9.891 -15.831 -5.334 1.00 98.81 84 ASN A O 1
ATOM 694 N N . ILE A 1 85 ? 8.729 -14.009 -4.723 1.00 98.75 85 ILE A N 1
ATOM 695 C CA . ILE A 1 85 ? 9.861 -13.079 -4.814 1.00 98.75 85 ILE A CA 1
ATOM 696 C C . ILE A 1 85 ? 10.441 -12.834 -3.424 1.00 98.75 85 ILE A C 1
ATOM 698 O O . ILE A 1 85 ? 9.708 -12.554 -2.474 1.00 98.75 85 ILE A O 1
ATOM 702 N N . THR A 1 86 ? 11.766 -12.903 -3.306 1.00 98.69 86 THR A N 1
ATOM 703 C CA . THR A 1 86 ? 12.493 -12.489 -2.098 1.00 98.69 86 THR A CA 1
ATOM 704 C C . THR A 1 86 ? 13.217 -11.165 -2.338 1.00 98.69 86 THR A C 1
ATOM 706 O O . THR A 1 86 ? 14.016 -11.058 -3.266 1.00 98.69 86 THR A O 1
ATOM 709 N N . PHE A 1 87 ? 12.984 -10.169 -1.487 1.00 97.94 87 PHE A N 1
ATOM 710 C CA . PHE A 1 87 ? 13.698 -8.893 -1.485 1.00 97.94 87 PHE A CA 1
ATOM 711 C C . PHE A 1 87 ? 14.800 -8.910 -0.424 1.00 97.94 87 PHE A C 1
ATOM 713 O O . PHE A 1 87 ? 14.523 -8.870 0.778 1.00 97.94 87 PHE A O 1
ATOM 720 N N . ASP A 1 88 ? 16.055 -8.964 -0.870 1.00 95.50 88 ASP A N 1
ATOM 721 C CA . ASP A 1 88 ? 17.241 -8.945 -0.011 1.00 95.50 88 ASP A CA 1
ATOM 722 C C . ASP A 1 88 ? 17.922 -7.572 -0.085 1.00 95.50 88 ASP A C 1
ATOM 724 O O . ASP A 1 88 ? 18.974 -7.381 -0.701 1.00 95.50 88 ASP A O 1
ATOM 728 N N . TYR A 1 89 ? 17.234 -6.559 0.451 1.00 93.06 89 TYR A N 1
ATOM 729 C CA . TYR A 1 89 ? 17.695 -5.172 0.416 1.00 93.06 89 TYR A CA 1
ATOM 730 C C . TYR A 1 89 ? 18.331 -4.837 1.764 1.00 93.06 89 TYR A C 1
ATOM 732 O O . TYR A 1 89 ? 17.650 -4.515 2.738 1.00 93.06 89 TYR A O 1
ATOM 740 N N . PHE A 1 90 ? 19.653 -4.913 1.845 1.00 86.94 90 PHE A N 1
ATOM 741 C CA . PHE A 1 90 ? 20.408 -4.597 3.064 1.00 86.94 90 PHE A CA 1
ATOM 742 C C . PHE A 1 90 ? 21.358 -3.408 2.881 1.00 86.94 90 PHE A C 1
ATOM 744 O O . PHE A 1 90 ? 21.864 -2.859 3.865 1.00 86.94 90 PHE A O 1
ATOM 751 N N . GLU A 1 91 ? 21.561 -2.955 1.642 1.00 82.44 91 GLU A N 1
ATOM 752 C CA . GLU A 1 91 ? 22.336 -1.768 1.302 1.00 82.44 91 GLU A CA 1
ATOM 753 C C . GLU A 1 91 ? 21.520 -0.807 0.435 1.00 82.44 91 GLU A C 1
ATOM 755 O O . GLU A 1 91 ? 20.876 -1.200 -0.530 1.00 82.44 91 GLU A O 1
ATOM 760 N N . GLY A 1 92 ? 21.595 0.480 0.772 1.00 71.44 92 GLY A N 1
ATOM 761 C CA . GLY A 1 92 ? 21.042 1.560 -0.034 1.00 71.44 92 GLY A CA 1
ATOM 762 C C . GLY A 1 92 ? 22.113 2.248 -0.871 1.00 71.44 92 GLY A C 1
ATOM 763 O O . GLY A 1 92 ? 23.309 2.185 -0.564 1.00 71.44 92 GLY A O 1
ATOM 764 N N . SER A 1 93 ? 21.682 2.944 -1.919 1.00 68.12 93 SER A N 1
ATOM 765 C CA . SER A 1 93 ? 22.577 3.577 -2.880 1.00 68.12 93 SER A CA 1
ATOM 766 C C . SER A 1 93 ? 22.240 5.059 -3.130 1.00 68.12 93 SER A C 1
ATOM 768 O O . SER A 1 93 ? 21.571 5.383 -4.110 1.00 68.12 93 SER A O 1
ATOM 770 N N . PRO A 1 94 ? 22.753 6.003 -2.318 1.00 66.88 94 PRO A N 1
ATOM 771 C CA . PRO A 1 94 ? 23.577 5.815 -1.116 1.00 66.88 94 PRO A CA 1
ATOM 772 C C . PRO A 1 94 ? 22.775 5.546 0.164 1.00 66.88 94 PRO A C 1
ATOM 774 O O . PRO A 1 94 ? 23.369 5.196 1.183 1.00 66.88 94 PRO A O 1
ATOM 777 N N . ASN A 1 95 ? 21.459 5.745 0.114 1.00 79.69 95 ASN A N 1
ATOM 778 C CA . ASN A 1 95 ? 20.555 5.662 1.254 1.00 79.69 95 ASN A CA 1
ATOM 779 C C . ASN A 1 95 ? 19.475 4.617 0.980 1.00 79.69 95 ASN A C 1
ATOM 781 O O . ASN A 1 95 ? 19.218 4.266 -0.173 1.00 79.69 95 ASN A O 1
ATOM 785 N N . LEU A 1 96 ? 18.852 4.131 2.046 1.00 81.88 96 LEU A N 1
ATOM 786 C CA . LEU A 1 96 ? 17.738 3.188 1.997 1.00 81.88 96 LEU A CA 1
ATOM 787 C C . LEU A 1 96 ? 16.417 3.906 1.662 1.00 81.88 96 LEU A C 1
ATOM 789 O O . LEU A 1 96 ? 15.547 3.989 2.513 1.00 81.88 96 LEU A O 1
ATOM 793 N N . TRP A 1 97 ? 16.297 4.484 0.467 1.00 81.19 97 TRP A N 1
ATOM 794 C CA . TRP A 1 97 ? 15.117 5.238 0.007 1.00 81.19 97 TRP A CA 1
ATOM 795 C C . TRP A 1 97 ? 14.805 4.932 -1.466 1.00 81.19 97 TRP A C 1
ATOM 797 O O . TRP A 1 97 ? 15.730 4.612 -2.214 1.00 81.19 97 TRP A O 1
ATOM 807 N N . ASN A 1 98 ? 13.539 5.030 -1.893 1.00 87.44 98 ASN A N 1
ATOM 808 C CA . ASN A 1 98 ? 13.093 4.689 -3.255 1.00 87.44 98 ASN A CA 1
ATOM 809 C C . ASN A 1 98 ? 13.471 3.251 -3.670 1.00 87.44 98 ASN A C 1
ATOM 811 O O . ASN A 1 98 ? 13.870 3.008 -4.811 1.00 87.44 98 ASN A O 1
ATOM 815 N N . LEU A 1 99 ? 13.433 2.319 -2.714 1.00 93.06 99 LEU A N 1
ATOM 816 C CA . LEU A 1 99 ? 13.764 0.903 -2.890 1.00 93.06 99 LEU A CA 1
ATOM 817 C C . LEU A 1 99 ? 12.490 0.055 -2.853 1.00 93.06 99 LEU A C 1
ATOM 819 O O . LEU A 1 99 ? 12.351 -0.830 -2.001 1.00 93.06 99 LEU A O 1
ATOM 823 N N . ASP A 1 100 ? 11.563 0.357 -3.758 1.00 96.62 100 ASP A N 1
ATOM 824 C CA . ASP A 1 100 ? 10.332 -0.402 -3.941 1.00 96.62 100 ASP A CA 1
ATOM 825 C C . ASP A 1 100 ? 10.636 -1.858 -4.323 1.00 96.62 100 ASP A C 1
ATOM 827 O O . ASP A 1 100 ? 11.633 -2.171 -4.989 1.00 96.62 100 ASP A O 1
ATOM 831 N N . GLY A 1 101 ? 9.756 -2.771 -3.923 1.00 98.25 101 GLY A N 1
ATOM 832 C CA . GLY A 1 101 ? 9.789 -4.158 -4.380 1.00 98.25 101 GLY A CA 1
ATOM 833 C C . GLY A 1 101 ? 9.252 -4.270 -5.805 1.00 98.25 101 GLY A C 1
ATOM 834 O O . GLY A 1 101 ? 10.013 -4.411 -6.766 1.00 98.25 101 GLY A O 1
ATOM 835 N N . VAL A 1 102 ? 7.925 -4.191 -5.916 1.00 98.56 102 VAL A N 1
ATOM 836 C CA . VAL A 1 102 ? 7.154 -4.225 -7.164 1.00 98.56 102 VAL A CA 1
ATOM 837 C C . VAL A 1 102 ? 6.465 -2.881 -7.365 1.00 98.56 102 VAL A C 1
ATOM 839 O O . VAL A 1 102 ? 5.532 -2.550 -6.637 1.00 98.56 102 VAL A O 1
ATOM 842 N N . HIS A 1 103 ? 6.886 -2.134 -8.378 1.00 98.25 103 HIS A N 1
ATOM 843 C CA . HIS A 1 103 ? 6.279 -0.866 -8.758 1.00 98.25 103 HIS A CA 1
ATOM 844 C C . HIS A 1 103 ? 5.427 -1.065 -10.020 1.00 98.25 103 HIS A C 1
ATOM 846 O O . HIS A 1 103 ? 5.928 -1.483 -11.065 1.00 98.25 103 HIS A O 1
ATOM 852 N N . ILE A 1 104 ? 4.120 -0.835 -9.910 1.00 98.31 104 ILE A N 1
ATOM 853 C CA . ILE A 1 104 ? 3.144 -0.956 -10.995 1.00 98.31 104 ILE A CA 1
ATOM 854 C C . ILE A 1 104 ? 2.652 0.438 -11.351 1.00 98.31 104 ILE A C 1
ATOM 856 O O . ILE A 1 104 ? 1.872 1.037 -10.617 1.00 98.31 104 ILE A O 1
ATOM 860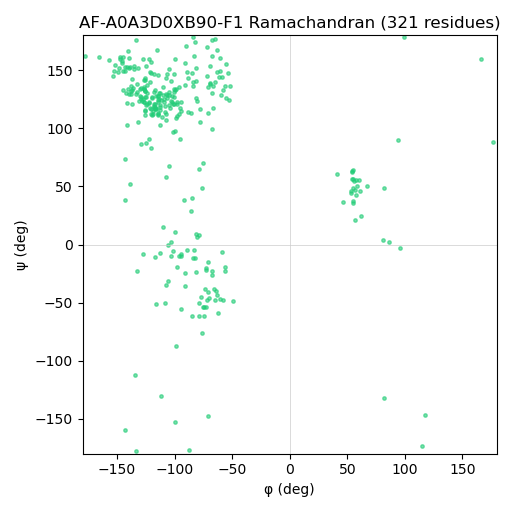 N N . GLU A 1 105 ? 3.048 0.901 -12.518 1.00 95.94 105 GLU A N 1
ATOM 861 C CA . GLU A 1 105 ? 2.619 2.163 -13.087 1.00 95.94 105 GLU A CA 1
ATOM 862 C C . GLU A 1 105 ? 1.276 2.049 -13.834 1.00 95.94 105 GLU A C 1
ATOM 864 O O . GLU A 1 105 ? 0.680 0.972 -14.001 1.00 95.94 105 GLU A O 1
ATOM 869 N N . GLY A 1 106 ? 0.816 3.190 -14.350 1.00 95.69 106 GLY A N 1
ATOM 870 C CA . GLY A 1 106 ? -0.419 3.332 -15.099 1.00 95.69 106 GLY A CA 1
ATOM 871 C C . GLY A 1 106 ? -0.580 2.393 -16.301 1.00 95.69 106 GLY A C 1
ATOM 872 O O . GLY A 1 106 ? 0.359 2.013 -17.008 1.00 95.69 106 GLY A O 1
ATOM 873 N N . GLY A 1 107 ? -1.838 2.026 -16.554 1.00 95.94 107 GLY A N 1
ATOM 874 C CA . GLY A 1 107 ? -2.242 1.184 -17.680 1.00 95.94 107 GLY A CA 1
ATOM 875 C C . GLY A 1 107 ? -2.161 -0.322 -17.421 1.00 95.94 107 GLY A C 1
ATOM 876 O O . GLY A 1 107 ? -2.449 -1.097 -18.336 1.00 95.94 107 GLY A O 1
ATOM 877 N N . CYS A 1 108 ? -1.776 -0.748 -16.216 1.00 98.44 108 CYS A N 1
ATOM 878 C CA . CYS A 1 108 ? -1.715 -2.160 -15.846 1.00 98.44 108 CYS A CA 1
ATOM 879 C C . CYS A 1 108 ? -3.085 -2.723 -15.440 1.00 98.44 108 CYS A C 1
ATOM 881 O O . CYS A 1 108 ? -3.863 -2.066 -14.743 1.00 98.44 108 CYS A O 1
ATOM 883 N N . LYS A 1 109 ? -3.380 -3.964 -15.849 1.00 98.62 109 LYS A N 1
ATOM 884 C CA . LYS A 1 109 ? -4.661 -4.620 -15.536 1.00 98.62 109 LYS A CA 1
ATOM 885 C C . LYS A 1 109 ? -4.599 -6.141 -15.452 1.00 98.62 109 LYS A C 1
ATOM 887 O O . LYS A 1 109 ? -3.784 -6.775 -16.114 1.00 98.62 109 LYS A O 1
ATOM 892 N N . ASN A 1 110 ? -5.528 -6.723 -14.693 1.00 98.88 110 ASN A N 1
ATOM 893 C CA . ASN A 1 110 ? -5.678 -8.176 -14.517 1.00 98.88 110 ASN A CA 1
ATOM 894 C C . ASN A 1 110 ? -4.388 -8.822 -13.978 1.00 98.88 110 ASN A C 1
ATOM 896 O O . ASN A 1 110 ? -3.810 -9.710 -14.605 1.00 98.88 110 ASN A O 1
ATOM 900 N N . GLY A 1 111 ? -3.912 -8.315 -12.843 1.00 98.88 111 GLY A N 1
ATOM 901 C CA . GLY A 1 111 ? -2.657 -8.731 -12.224 1.00 98.88 111 GLY A CA 1
ATOM 902 C C . GLY A 1 111 ? -2.864 -9.569 -10.970 1.00 98.88 111 GLY A C 1
ATOM 903 O O . GLY A 1 111 ? -3.763 -9.287 -10.173 1.00 98.88 111 GLY A O 1
ATOM 904 N N . TYR A 1 112 ? -1.996 -10.556 -10.767 1.00 98.94 112 TYR A N 1
ATOM 905 C CA . TYR A 1 112 ? -1.909 -11.325 -9.533 1.00 98.94 112 TYR A CA 1
ATOM 906 C C . TYR A 1 112 ? -0.483 -11.293 -8.982 1.00 98.94 112 TYR A C 1
ATOM 908 O O . TYR A 1 112 ? 0.455 -11.783 -9.606 1.00 98.94 112 TYR A O 1
ATOM 916 N N . ILE A 1 113 ? -0.317 -10.676 -7.819 1.00 98.94 113 ILE A N 1
ATOM 917 C CA . ILE A 1 113 ? 0.970 -10.494 -7.152 1.00 98.94 113 ILE A CA 1
ATOM 918 C C . ILE A 1 113 ? 0.898 -11.264 -5.841 1.00 98.94 113 ILE A C 1
ATOM 920 O O . ILE A 1 113 ? 0.068 -10.921 -5.001 1.00 98.94 113 ILE A O 1
ATOM 924 N N . HIS A 1 114 ? 1.719 -12.295 -5.647 1.00 98.69 114 HIS A N 1
ATOM 925 C CA . HIS A 1 114 ? 1.603 -13.106 -4.438 1.00 98.69 114 HIS A CA 1
ATOM 926 C C . HIS A 1 114 ? 2.908 -13.687 -3.902 1.00 98.69 114 HIS A C 1
ATOM 928 O O . HIS A 1 114 ? 3.891 -13.827 -4.620 1.00 98.69 114 HIS A O 1
ATOM 934 N N . ASN A 1 115 ? 2.913 -14.053 -2.619 1.00 98.75 115 ASN A N 1
ATOM 935 C CA . ASN A 1 115 ? 4.071 -14.641 -1.935 1.00 98.75 115 ASN A CA 1
ATOM 936 C C . ASN A 1 115 ? 5.349 -13.790 -2.059 1.00 98.75 115 ASN A C 1
ATOM 938 O O . ASN A 1 115 ? 6.363 -14.218 -2.616 1.00 98.75 115 ASN A O 1
ATOM 942 N N . LEU A 1 116 ? 5.299 -12.573 -1.523 1.00 98.81 116 LEU A N 1
ATOM 943 C CA . LEU A 1 116 ? 6.442 -11.670 -1.462 1.00 98.81 116 LEU A CA 1
ATOM 944 C C . LEU A 1 116 ? 7.076 -11.687 -0.066 1.00 98.81 116 LEU A C 1
ATOM 946 O O . LEU A 1 116 ? 6.381 -11.528 0.940 1.00 98.81 116 LEU A O 1
ATOM 950 N N . TYR A 1 117 ? 8.397 -11.844 0.002 1.00 98.31 117 TYR A N 1
ATOM 951 C CA . TYR A 1 117 ? 9.140 -11.987 1.257 1.00 98.31 117 TYR A CA 1
ATOM 952 C C . TYR A 1 117 ? 10.283 -10.983 1.347 1.00 98.31 117 TYR A C 1
ATOM 954 O O . TYR A 1 117 ? 10.998 -10.767 0.374 1.00 98.31 117 TYR A O 1
ATOM 962 N N . GLY A 1 118 ? 10.522 -10.439 2.539 1.00 96.19 118 GLY A N 1
ATOM 963 C CA . GLY A 1 118 ? 11.685 -9.592 2.811 1.00 96.19 118 GLY A CA 1
ATOM 964 C C . GLY A 1 118 ? 11.321 -8.152 3.150 1.00 96.19 118 GLY A C 1
ATOM 965 O O . GLY A 1 118 ? 10.156 -7.819 3.361 1.00 96.19 118 GLY A O 1
ATOM 966 N N . ALA A 1 119 ? 12.339 -7.306 3.275 1.00 92.62 119 ALA A N 1
ATOM 967 C CA . ALA A 1 119 ? 12.176 -5.909 3.659 1.00 92.62 119 ALA A CA 1
ATOM 968 C C . ALA A 1 119 ? 12.552 -5.001 2.490 1.00 92.62 119 ALA A C 1
ATOM 970 O O . ALA A 1 119 ? 13.711 -4.964 2.078 1.00 92.62 119 ALA A O 1
ATOM 971 N N . CYS A 1 120 ? 11.573 -4.254 1.991 1.00 95.62 120 CYS A N 1
ATOM 972 C CA . CYS A 1 120 ? 11.799 -3.136 1.087 1.00 95.62 120 CYS A CA 1
ATOM 973 C C . CYS A 1 120 ? 11.995 -1.866 1.921 1.00 95.62 120 CYS A C 1
ATOM 975 O O . CYS A 1 120 ? 11.440 -1.737 3.016 1.00 95.62 120 CYS A O 1
ATOM 977 N N . HIS A 1 121 ? 12.806 -0.928 1.427 1.00 94.62 121 HIS A N 1
ATOM 978 C CA . HIS A 1 121 ? 13.031 0.349 2.128 1.00 94.62 121 HIS A CA 1
ATOM 979 C C . HIS A 1 121 ? 12.209 1.501 1.552 1.00 94.62 121 HIS A C 1
ATOM 981 O O . HIS A 1 121 ? 12.398 2.656 1.929 1.00 94.62 121 HIS A O 1
ATOM 987 N N . ASP A 1 122 ? 11.270 1.139 0.691 1.00 94.31 122 ASP A N 1
ATOM 988 C CA . ASP A 1 122 ? 10.091 1.887 0.283 1.00 94.31 122 ASP A CA 1
ATOM 989 C C . ASP A 1 122 ? 8.948 0.862 0.089 1.00 94.31 122 ASP A C 1
ATOM 991 O O . ASP A 1 122 ? 9.017 -0.246 0.635 1.00 94.31 122 ASP A O 1
ATOM 995 N N . ASP A 1 123 ? 7.904 1.184 -0.660 1.00 97.50 123 ASP A N 1
ATOM 996 C CA . ASP A 1 123 ? 6.755 0.300 -0.865 1.00 97.50 123 ASP A CA 1
ATOM 997 C C . ASP A 1 123 ? 7.119 -1.118 -1.359 1.00 97.50 123 ASP A C 1
ATOM 999 O O . ASP A 1 123 ? 7.746 -1.308 -2.400 1.00 97.50 123 ASP A O 1
ATOM 1003 N N . THR A 1 124 ? 6.684 -2.160 -0.633 1.00 98.56 124 THR A N 1
ATOM 1004 C CA . THR A 1 124 ? 6.868 -3.550 -1.103 1.00 98.56 124 THR A CA 1
ATOM 1005 C C . THR A 1 124 ? 6.101 -3.772 -2.409 1.00 98.56 124 THR A C 1
ATOM 1007 O O . THR A 1 124 ? 6.637 -4.354 -3.353 1.00 98.56 124 THR A O 1
ATOM 1010 N N . VAL A 1 125 ? 4.864 -3.269 -2.478 1.00 98.81 125 VAL A N 1
ATOM 1011 C CA . VAL A 1 125 ? 4.084 -3.146 -3.713 1.00 98.81 125 VAL A CA 1
ATOM 1012 C C . VAL A 1 125 ? 3.506 -1.736 -3.817 1.00 98.81 125 VAL A C 1
ATOM 1014 O O . VAL A 1 125 ? 2.741 -1.313 -2.949 1.00 98.81 125 VAL A O 1
ATOM 1017 N N . ALA A 1 126 ? 3.801 -1.029 -4.901 1.00 98.62 126 ALA A N 1
ATOM 1018 C CA . ALA A 1 126 ? 3.206 0.264 -5.219 1.00 98.62 126 ALA A CA 1
ATOM 1019 C C . ALA A 1 126 ? 2.350 0.148 -6.485 1.00 98.62 126 ALA A C 1
ATOM 1021 O O . ALA A 1 126 ? 2.820 -0.337 -7.507 1.00 98.62 126 ALA A O 1
ATOM 1022 N N . LEU A 1 127 ? 1.090 0.585 -6.422 1.00 98.75 127 LEU A N 1
ATOM 1023 C CA . LEU A 1 127 ? 0.220 0.782 -7.582 1.00 98.75 127 LEU A CA 1
ATOM 1024 C C . LEU A 1 127 ? 0.055 2.289 -7.810 1.00 98.75 127 LEU A C 1
ATOM 1026 O O . LEU A 1 127 ? -0.643 2.962 -7.045 1.00 98.75 127 LEU A O 1
ATOM 1030 N N . THR A 1 128 ? 0.694 2.815 -8.847 1.00 96.38 128 THR A N 1
ATOM 1031 C CA . THR A 1 128 ? 0.890 4.243 -9.096 1.00 96.38 128 THR A CA 1
ATOM 1032 C C . THR A 1 128 ? 0.308 4.651 -10.456 1.00 96.38 128 THR A C 1
ATOM 1034 O O . THR A 1 128 ? 0.947 4.625 -11.499 1.00 96.38 128 THR A O 1
ATOM 1037 N N . ALA A 1 129 ? -0.964 5.055 -10.477 1.00 94.75 129 ALA A N 1
ATOM 1038 C CA . ALA A 1 129 ? -1.666 5.360 -11.734 1.00 94.75 129 ALA A CA 1
ATOM 1039 C C . ALA A 1 129 ? -1.189 6.653 -12.429 1.00 94.75 129 ALA A C 1
ATOM 1041 O O . ALA A 1 129 ? -1.525 6.908 -13.587 1.00 94.75 129 ALA A O 1
ATOM 1042 N N . ASP A 1 130 ? -0.452 7.501 -11.710 1.00 88.81 130 ASP A N 1
ATOM 1043 C CA . ASP A 1 130 ? -0.061 8.841 -12.145 1.00 88.81 130 ASP A CA 1
ATOM 1044 C C . ASP A 1 130 ? 1.370 9.207 -11.691 1.00 88.81 130 ASP A C 1
ATOM 1046 O O . ASP A 1 130 ? 1.566 10.349 -11.277 1.00 88.81 130 ASP A O 1
ATOM 1050 N N . ASP A 1 131 ? 2.346 8.284 -11.690 1.00 86.88 131 ASP A N 1
ATOM 1051 C CA . ASP A 1 131 ? 3.724 8.570 -11.224 1.00 86.88 131 ASP A CA 1
ATOM 1052 C C . ASP A 1 131 ? 4.734 8.869 -12.337 1.00 86.88 131 ASP A C 1
ATOM 1054 O O . ASP A 1 131 ? 4.886 10.034 -12.707 1.00 86.88 131 ASP A O 1
ATOM 1058 N N . ILE A 1 132 ? 5.398 7.873 -12.924 1.00 85.06 132 ILE A N 1
ATOM 1059 C CA . ILE A 1 132 ? 6.225 8.099 -14.122 1.00 85.06 132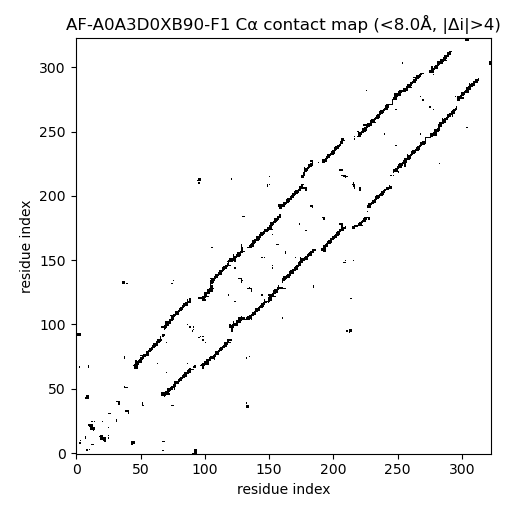 ILE A CA 1
ATOM 1060 C C . ILE A 1 132 ? 5.376 7.888 -15.373 1.00 85.06 132 ILE A C 1
ATOM 1062 O O . ILE A 1 132 ? 5.551 8.580 -16.382 1.00 85.06 132 ILE A O 1
ATOM 1066 N N . ILE A 1 133 ? 4.458 6.924 -15.316 1.00 88.88 133 ILE A N 1
ATOM 1067 C CA . ILE A 1 133 ? 3.675 6.467 -16.453 1.00 88.88 133 ILE A CA 1
ATOM 1068 C C . ILE A 1 133 ? 2.190 6.478 -16.095 1.00 88.88 133 ILE A C 1
ATOM 1070 O O . ILE A 1 133 ? 1.747 5.889 -15.115 1.00 88.88 133 ILE A O 1
ATOM 1074 N N . PHE A 1 134 ? 1.405 7.199 -16.899 1.00 89.88 134 PHE A N 1
ATOM 1075 C CA . PHE A 1 134 ? 0.040 7.572 -16.535 1.00 89.88 134 PHE A CA 1
ATOM 1076 C C . PHE A 1 134 ? -1.003 6.675 -17.197 1.00 89.88 134 PHE A C 1
ATOM 1078 O O . PHE A 1 134 ? -0.979 6.450 -18.410 1.00 89.88 134 PHE A O 1
ATOM 1085 N N . GLY A 1 135 ? -1.974 6.223 -16.412 1.00 92.94 135 GLY A N 1
ATOM 1086 C CA . GLY A 1 135 ? -3.092 5.431 -16.900 1.00 92.94 135 GLY A CA 1
ATOM 1087 C C . GLY A 1 135 ? -3.871 4.765 -15.774 1.00 92.94 135 GLY A C 1
ATOM 1088 O O . GLY A 1 135 ? -3.358 4.566 -14.679 1.00 92.94 135 GLY A O 1
ATOM 1089 N N . ASP A 1 136 ? -5.114 4.380 -16.059 1.00 96.44 136 ASP A N 1
ATOM 1090 C CA . ASP A 1 136 ? -5.935 3.635 -15.100 1.00 96.44 136 ASP A CA 1
ATOM 1091 C C . ASP A 1 136 ? -5.255 2.306 -14.709 1.00 96.44 136 ASP A C 1
ATOM 1093 O O . ASP A 1 136 ? -4.645 1.642 -15.552 1.00 96.44 136 ASP A O 1
ATOM 1097 N N . ILE A 1 137 ? -5.403 1.910 -13.443 1.00 98.69 137 ILE A N 1
ATOM 1098 C CA . ILE A 1 137 ? -5.000 0.597 -12.918 1.00 98.69 137 ILE A CA 1
ATOM 1099 C C . ILE A 1 137 ? -6.259 -0.134 -12.449 1.00 98.69 137 ILE A C 1
ATOM 1101 O O . ILE A 1 137 ? -7.055 0.406 -11.671 1.00 98.69 137 ILE A O 1
ATOM 1105 N N . GLU A 1 138 ? -6.466 -1.367 -12.914 1.00 98.81 138 GLU A N 1
ATOM 1106 C CA . GLU A 1 138 ? -7.679 -2.120 -12.580 1.00 98.81 138 GLU A CA 1
ATOM 1107 C C . GLU A 1 138 ? -7.476 -3.629 -12.407 1.00 98.81 138 GLU A C 1
ATOM 1109 O O . GLU A 1 138 ? -6.675 -4.254 -13.095 1.00 98.81 138 GLU A O 1
ATOM 1114 N N . ASN A 1 139 ? -8.283 -4.239 -11.535 1.00 98.94 139 ASN A N 1
ATOM 1115 C CA . ASN A 1 139 ? -8.364 -5.695 -11.352 1.00 98.94 139 ASN A CA 1
ATOM 1116 C C . ASN A 1 139 ? -7.025 -6.313 -10.913 1.00 98.94 139 ASN A C 1
ATOM 1118 O O . ASN A 1 139 ? -6.503 -7.213 -11.574 1.00 98.94 139 ASN A O 1
ATOM 1122 N N . ILE A 1 140 ? -6.459 -5.816 -9.814 1.00 98.94 140 ILE A N 1
ATOM 1123 C CA . ILE A 1 140 ? -5.201 -6.328 -9.259 1.00 98.94 140 ILE A CA 1
ATOM 1124 C C . ILE A 1 140 ? -5.476 -6.998 -7.917 1.00 98.94 140 ILE A C 1
ATOM 1126 O O . ILE A 1 140 ? -6.125 -6.414 -7.048 1.00 98.94 140 ILE A O 1
ATOM 1130 N N . THR A 1 141 ? -4.968 -8.215 -7.745 1.00 99.00 141 THR A N 1
ATOM 1131 C CA . THR A 1 141 ? -4.955 -8.910 -6.455 1.00 99.00 141 THR A CA 1
ATOM 1132 C C . THR A 1 141 ? -3.524 -9.001 -5.944 1.00 99.00 141 THR A C 1
ATOM 1134 O O . THR A 1 141 ? -2.633 -9.439 -6.669 1.00 99.00 141 THR A O 1
ATOM 1137 N N . ILE A 1 142 ? -3.319 -8.578 -4.702 1.00 98.94 142 ILE A N 1
ATOM 1138 C CA . ILE A 1 142 ? -2.072 -8.671 -3.950 1.00 98.94 142 ILE A CA 1
ATOM 1139 C C . ILE A 1 142 ? -2.342 -9.631 -2.791 1.00 98.94 142 ILE A C 1
ATOM 1141 O O . ILE A 1 142 ? -3.151 -9.315 -1.923 1.00 98.94 142 ILE A O 1
ATOM 1145 N N . ASP A 1 143 ? -1.706 -10.797 -2.791 1.00 98.94 143 ASP A N 1
ATOM 1146 C CA . ASP A 1 143 ? -1.981 -11.892 -1.857 1.00 98.94 143 ASP A CA 1
ATOM 1147 C C . ASP A 1 143 ? -0.678 -12.427 -1.244 1.00 98.94 143 ASP A C 1
ATOM 1149 O O . ASP A 1 143 ? 0.089 -13.134 -1.885 1.00 98.94 143 ASP A O 1
ATOM 1153 N N . GLY A 1 144 ? -0.400 -12.116 0.018 1.00 98.69 144 GLY A N 1
ATOM 1154 C CA . GLY A 1 144 ? 0.779 -12.666 0.688 1.00 98.69 144 GLY A CA 1
ATOM 1155 C C . GLY A 1 144 ? 1.975 -11.729 0.602 1.00 98.69 144 GLY A C 1
ATOM 1156 O O . GLY A 1 144 ? 2.807 -11.837 -0.299 1.00 98.69 144 GLY A O 1
ATOM 1157 N N . ILE A 1 145 ? 2.089 -10.842 1.590 1.00 98.88 145 ILE A N 1
ATOM 1158 C CA . ILE A 1 145 ? 3.291 -10.041 1.843 1.00 98.88 145 ILE A CA 1
ATOM 1159 C C . ILE A 1 145 ? 3.793 -10.364 3.245 1.00 98.88 145 ILE A C 1
ATOM 1161 O O . ILE A 1 145 ? 3.051 -10.244 4.219 1.00 98.88 145 ILE A O 1
ATOM 1165 N N . TYR A 1 146 ? 5.065 -10.736 3.350 1.00 98.62 146 TYR A N 1
ATOM 1166 C CA . TYR A 1 146 ? 5.727 -11.098 4.599 1.00 98.62 146 TYR A CA 1
ATOM 1167 C C . TYR A 1 146 ? 6.913 -10.159 4.842 1.00 98.62 146 TYR A C 1
ATOM 1169 O O . TYR A 1 146 ? 8.062 -10.477 4.517 1.00 98.62 146 TYR A O 1
ATOM 1177 N N . GLY A 1 147 ? 6.612 -8.983 5.399 1.00 96.69 147 GLY A N 1
ATOM 1178 C CA . GLY A 1 147 ? 7.580 -7.915 5.639 1.00 96.69 147 GLY A CA 1
ATOM 1179 C C . GLY A 1 147 ? 8.013 -7.829 7.099 1.00 96.69 147 GLY A C 1
ATOM 1180 O O . GLY A 1 147 ? 7.182 -7.704 7.990 1.00 96.69 147 GLY A O 1
ATOM 1181 N N . GLN A 1 148 ? 9.317 -7.839 7.373 1.00 95.31 148 GLN A N 1
ATOM 1182 C CA . GLN A 1 148 ? 9.847 -7.636 8.726 1.00 95.31 148 GLN A CA 1
ATOM 1183 C C . GLN A 1 148 ? 10.721 -6.388 8.753 1.00 95.31 148 GLN A C 1
ATOM 1185 O O . GLN A 1 148 ? 11.788 -6.365 8.148 1.00 95.31 148 GLN A O 1
ATOM 1190 N N . ASN A 1 149 ? 10.299 -5.372 9.504 1.00 95.12 149 ASN A N 1
ATOM 1191 C CA . ASN A 1 149 ? 10.942 -4.056 9.525 1.00 95.12 149 ASN A CA 1
ATOM 1192 C C . ASN A 1 149 ? 11.048 -3.432 8.121 1.00 95.12 149 ASN A C 1
ATOM 1194 O O . ASN A 1 149 ? 12.053 -2.800 7.798 1.00 95.12 149 ASN A O 1
ATOM 1198 N N . SER A 1 150 ? 10.017 -3.642 7.302 1.00 95.88 150 SER A N 1
ATOM 1199 C CA . SER A 1 150 ? 9.898 -3.077 5.954 1.00 95.88 150 SER A CA 1
ATOM 1200 C C . SER A 1 150 ? 9.342 -1.652 6.026 1.00 95.88 150 SER A C 1
ATOM 1202 O O . SER A 1 150 ? 8.755 -1.268 7.040 1.00 95.88 150 SER A O 1
ATOM 1204 N N . HIS A 1 151 ? 9.492 -0.854 4.973 1.00 96.88 151 HIS A N 1
ATOM 1205 C CA . HIS A 1 151 ? 8.897 0.482 4.916 1.00 96.88 151 HIS A CA 1
ATOM 1206 C C . HIS A 1 151 ? 7.374 0.418 4.985 1.00 96.88 151 HIS A C 1
ATOM 1208 O O . HIS A 1 151 ? 6.763 0.944 5.919 1.00 96.88 151 HIS A O 1
ATOM 1214 N N . SER A 1 152 ? 6.780 -0.282 4.024 1.00 97.69 152 SER A N 1
ATOM 1215 C CA . SER A 1 152 ? 5.339 -0.437 3.861 1.00 97.69 152 SER A CA 1
ATOM 1216 C C . SER A 1 152 ? 5.013 -1.689 3.057 1.00 97.69 152 SER A C 1
ATOM 1218 O O . SER A 1 152 ? 5.862 -2.223 2.337 1.00 97.69 152 SER A O 1
ATOM 1220 N N . ALA A 1 153 ? 3.784 -2.187 3.202 1.00 98.56 153 ALA A N 1
ATOM 1221 C CA . ALA A 1 153 ? 3.315 -3.338 2.439 1.00 98.56 153 ALA A CA 1
ATOM 1222 C C . ALA A 1 153 ? 2.786 -2.896 1.075 1.00 98.56 153 ALA A C 1
ATOM 1224 O O . ALA A 1 153 ? 3.326 -3.301 0.049 1.00 98.56 153 ALA A O 1
ATOM 1225 N N . VAL A 1 154 ? 1.739 -2.065 1.065 1.00 98.81 154 VAL A N 1
ATOM 1226 C CA . VAL A 1 154 ? 1.055 -1.675 -0.173 1.00 98.81 154 VAL A CA 1
ATOM 1227 C C . VAL A 1 154 ? 0.754 -0.184 -0.209 1.00 98.81 154 VAL A C 1
ATOM 1229 O O . VAL A 1 154 ? 0.183 0.368 0.733 1.00 98.81 154 VAL A O 1
ATOM 1232 N N . ARG A 1 155 ? 1.036 0.446 -1.347 1.00 98.62 155 ARG A N 1
ATOM 1233 C CA . ARG A 1 155 ? 0.581 1.798 -1.667 1.00 98.62 155 ARG A CA 1
ATOM 1234 C C . ARG A 1 155 ? -0.316 1.801 -2.886 1.00 98.62 155 ARG A C 1
ATOM 1236 O O . ARG A 1 155 ? 0.047 1.271 -3.927 1.00 98.62 155 ARG A O 1
ATOM 1243 N N . LEU A 1 156 ? -1.463 2.461 -2.767 1.00 98.69 156 LEU A N 1
ATOM 1244 C CA . LEU A 1 156 ? -2.276 2.891 -3.898 1.00 98.69 156 LEU A CA 1
ATOM 1245 C C . LEU A 1 156 ? -2.125 4.403 -4.055 1.00 98.69 156 LEU A C 1
ATOM 1247 O O . LEU A 1 156 ? -2.305 5.170 -3.102 1.00 98.69 156 LEU A O 1
ATOM 1251 N N . LEU A 1 157 ? -1.798 4.833 -5.264 1.00 96.62 157 LEU A N 1
ATOM 1252 C CA . LEU A 1 157 ? -1.489 6.214 -5.580 1.00 96.62 157 LEU A CA 1
ATOM 1253 C C . LEU A 1 157 ? -2.153 6.606 -6.902 1.00 96.62 157 LEU A C 1
ATOM 1255 O O . LEU A 1 157 ? -2.030 5.920 -7.913 1.00 96.62 157 LEU A O 1
ATOM 1259 N N . SER A 1 158 ? -2.858 7.731 -6.889 1.00 94.75 158 SER A N 1
ATOM 1260 C CA . SER A 1 158 ? -3.501 8.310 -8.072 1.00 94.75 158 SER A CA 1
ATOM 1261 C C . SER A 1 158 ? -3.516 9.829 -7.956 1.00 94.75 158 SER A C 1
ATOM 1263 O O . SER A 1 158 ? -3.549 10.371 -6.858 1.00 94.75 158 SER A O 1
ATOM 1265 N N . MET A 1 159 ? -3.518 10.545 -9.067 1.00 91.25 159 MET A N 1
ATOM 1266 C CA . MET A 1 159 ? -3.816 11.973 -9.138 1.00 91.25 159 MET A CA 1
ATOM 1267 C C . MET A 1 159 ? -5.082 12.207 -9.960 1.00 91.25 159 MET A C 1
ATOM 1269 O O . MET A 1 159 ? -5.981 12.909 -9.502 1.00 91.25 159 MET A O 1
ATOM 1273 N N . SER A 1 160 ? -5.143 11.640 -11.166 1.00 89.19 160 SER A N 1
ATOM 1274 C CA . SER A 1 160 ? -6.200 11.902 -12.148 1.00 89.19 160 SER A CA 1
ATOM 1275 C C . SER A 1 160 ? -6.779 10.634 -12.778 1.00 89.19 160 SER A C 1
ATOM 1277 O O . SER A 1 160 ? -7.930 10.644 -13.222 1.00 89.19 160 SER A O 1
ATOM 1279 N N . HIS A 1 161 ? -6.019 9.539 -12.769 1.00 93.44 161 HIS A N 1
ATOM 1280 C CA . HIS A 1 161 ? -6.438 8.242 -13.278 1.00 93.44 161 HIS A CA 1
ATOM 1281 C C . HIS A 1 161 ? -7.078 7.392 -12.188 1.00 93.44 161 HIS A C 1
ATOM 1283 O O . HIS A 1 161 ? -6.872 7.592 -10.990 1.00 93.44 161 HIS A O 1
ATOM 1289 N N . LYS A 1 162 ? -7.908 6.440 -12.600 1.00 95.75 162 LYS A N 1
ATOM 1290 C CA . LYS A 1 162 ? -8.662 5.597 -11.677 1.00 95.75 162 LYS A CA 1
ATOM 1291 C C . LYS A 1 162 ? -7.816 4.425 -11.216 1.00 95.75 162 LYS A C 1
ATOM 1293 O O . LYS A 1 162 ? -7.166 3.765 -12.020 1.00 95.75 162 LYS A O 1
ATOM 1298 N N . VAL A 1 163 ? -7.944 4.101 -9.935 1.00 98.56 163 VAL A N 1
ATOM 1299 C CA . VAL A 1 163 ? -7.472 2.834 -9.371 1.00 98.56 163 VAL A CA 1
ATOM 1300 C C . VAL A 1 163 ? -8.689 2.086 -8.841 1.00 98.56 163 VAL A C 1
ATOM 1302 O O . VAL A 1 163 ? -9.400 2.590 -7.966 1.00 98.56 163 VAL A O 1
ATOM 1305 N N . LYS A 1 164 ? -8.999 0.912 -9.399 1.00 98.75 164 LYS A N 1
ATOM 1306 C CA . LYS A 1 164 ? -10.239 0.206 -9.043 1.00 98.75 164 LYS A CA 1
ATOM 1307 C C . LYS A 1 164 ? -10.135 -1.310 -9.043 1.00 98.75 164 LYS A C 1
ATOM 1309 O O . LYS A 1 164 ? -9.319 -1.881 -9.756 1.00 98.75 164 LYS A O 1
ATOM 1314 N N . ASN A 1 165 ? -11.044 -1.955 -8.313 1.00 98.88 165 ASN A N 1
ATOM 1315 C CA . ASN A 1 165 ? -11.105 -3.414 -8.186 1.00 98.88 165 ASN A CA 1
ATOM 1316 C C . ASN A 1 165 ? -9.763 -3.971 -7.697 1.00 98.88 165 ASN A C 1
ATOM 1318 O O . ASN A 1 165 ? -9.128 -4.778 -8.376 1.00 98.88 165 ASN A O 1
ATOM 1322 N N . ILE A 1 166 ? -9.316 -3.472 -6.546 1.00 98.94 166 ILE A N 1
ATOM 1323 C CA . ILE A 1 166 ? -8.055 -3.883 -5.934 1.00 98.94 166 ILE A CA 1
ATOM 1324 C C . ILE A 1 166 ? -8.370 -4.733 -4.715 1.00 98.94 166 ILE A C 1
ATOM 1326 O O . ILE A 1 166 ? -9.166 -4.330 -3.863 1.00 98.94 166 ILE A O 1
ATOM 1330 N N . HIS A 1 167 ? -7.742 -5.897 -4.633 1.00 98.94 167 HIS A N 1
ATOM 1331 C CA . HIS A 1 167 ? -7.849 -6.793 -3.491 1.00 98.94 167 HIS A CA 1
ATOM 1332 C C . HIS A 1 167 ? -6.470 -6.964 -2.864 1.00 98.94 167 HIS A C 1
ATOM 1334 O O . HIS A 1 167 ? -5.535 -7.369 -3.541 1.00 98.94 167 HIS A O 1
ATOM 1340 N N . ILE A 1 168 ? -6.336 -6.611 -1.590 1.00 99.00 168 ILE A N 1
ATOM 1341 C CA . ILE A 1 168 ? -5.110 -6.758 -0.807 1.00 99.00 168 ILE A CA 1
ATOM 1342 C C . ILE A 1 168 ? -5.412 -7.739 0.318 1.00 99.00 168 ILE A C 1
ATOM 1344 O O . ILE A 1 168 ? -6.264 -7.456 1.159 1.00 99.00 168 ILE A O 1
ATOM 1348 N N . THR A 1 169 ? -4.724 -8.873 0.344 1.00 98.94 169 THR A N 1
ATOM 1349 C CA . THR A 1 169 ? -4.948 -9.910 1.346 1.00 98.94 169 THR A CA 1
ATOM 1350 C C . THR A 1 169 ? -3.655 -10.538 1.839 1.00 98.94 169 THR A C 1
ATOM 1352 O O . THR A 1 169 ? -2.606 -10.437 1.199 1.00 98.94 169 THR A O 1
ATOM 1355 N N . ASN A 1 170 ? -3.727 -11.182 3.003 1.00 98.88 170 ASN A N 1
ATOM 1356 C CA . ASN A 1 170 ? -2.630 -11.963 3.573 1.00 98.88 170 ASN A CA 1
ATOM 1357 C C . ASN A 1 170 ? -1.354 -11.120 3.792 1.00 98.88 170 ASN A C 1
ATOM 1359 O O . ASN A 1 170 ? -0.255 -11.499 3.388 1.00 98.88 170 ASN A O 1
ATOM 1363 N N . VAL A 1 171 ? -1.482 -9.958 4.440 1.00 98.88 171 VAL A N 1
ATOM 1364 C CA . VAL A 1 171 ? -0.335 -9.089 4.769 1.00 98.88 171 VAL A CA 1
ATOM 1365 C C . VAL A 1 171 ? 0.100 -9.323 6.210 1.00 98.88 171 VAL A C 1
ATOM 1367 O O . VAL A 1 171 ? -0.669 -9.093 7.143 1.00 98.88 171 VAL A O 1
ATOM 1370 N N . TYR A 1 172 ? 1.356 -9.723 6.393 1.00 98.81 172 TYR A N 1
ATOM 1371 C CA . TYR A 1 172 ? 1.934 -10.090 7.681 1.00 98.81 172 TYR A CA 1
ATOM 1372 C C . TYR A 1 172 ? 3.208 -9.296 7.981 1.00 98.81 172 TYR A C 1
ATOM 1374 O O . TYR A 1 172 ? 4.045 -9.089 7.101 1.00 98.81 172 TYR A O 1
ATOM 1382 N N . GLY A 1 173 ? 3.380 -8.912 9.248 1.00 98.19 173 GLY A N 1
ATOM 1383 C CA . GLY A 1 173 ? 4.666 -8.483 9.803 1.00 98.19 173 GLY A CA 1
ATOM 1384 C C . GLY A 1 173 ? 4.713 -7.038 10.304 1.00 98.19 173 GLY A C 1
ATOM 1385 O O . GLY A 1 173 ? 3.742 -6.553 10.880 1.00 98.19 173 GLY A O 1
ATOM 1386 N N . THR A 1 174 ? 5.860 -6.366 10.180 1.00 98.31 174 THR A N 1
ATOM 1387 C CA . THR A 1 174 ? 6.083 -5.044 10.791 1.00 98.31 174 THR A CA 1
ATOM 1388 C C . THR A 1 174 ? 6.563 -4.004 9.791 1.00 98.31 174 THR A C 1
ATOM 1390 O O . THR A 1 174 ? 7.500 -4.249 9.025 1.00 98.31 174 THR A O 1
ATOM 1393 N N . TYR A 1 175 ? 5.943 -2.822 9.848 1.00 98.19 175 TYR A N 1
ATOM 1394 C CA . TYR A 1 175 ? 6.156 -1.751 8.879 1.00 98.19 175 TYR A CA 1
ATOM 1395 C C . TYR A 1 175 ? 6.476 -0.432 9.562 1.00 98.19 175 TYR A C 1
ATOM 1397 O O . TYR A 1 175 ? 5.824 -0.056 10.537 1.00 98.19 175 TYR A O 1
ATOM 1405 N N . TYR A 1 176 ? 7.483 0.291 9.084 1.00 97.31 176 TYR A N 1
ATOM 1406 C CA . TYR A 1 176 ? 7.888 1.511 9.761 1.00 97.31 176 TYR A CA 1
ATOM 1407 C C . TYR A 1 176 ? 7.197 2.768 9.253 1.00 97.31 176 TYR A C 1
ATOM 1409 O O . TYR A 1 176 ? 7.099 3.686 10.049 1.00 97.31 176 TYR A O 1
ATOM 1417 N N . ALA A 1 177 ? 6.687 2.857 8.024 1.00 96.31 177 ALA A N 1
ATOM 1418 C CA . ALA A 1 177 ? 5.976 4.046 7.535 1.00 96.31 177 ALA A CA 1
ATOM 1419 C C . ALA A 1 177 ? 4.452 3.931 7.717 1.00 96.31 177 ALA A C 1
ATOM 1421 O O . ALA A 1 177 ? 3.838 4.788 8.359 1.00 96.31 177 ALA A O 1
ATOM 1422 N N . TYR A 1 178 ? 3.876 2.858 7.171 1.00 97.50 178 TYR A N 1
ATOM 1423 C CA . TYR A 1 178 ? 2.464 2.456 7.203 1.00 97.50 178 TYR A CA 1
ATOM 1424 C C . TYR A 1 178 ? 2.366 0.994 6.750 1.00 97.50 178 TYR A C 1
ATOM 1426 O O . TYR A 1 178 ? 3.279 0.487 6.110 1.00 97.50 178 TYR A O 1
ATOM 1434 N N . GLY A 1 179 ? 1.266 0.302 7.044 1.00 98.12 179 GLY A N 1
ATOM 1435 C CA . GLY A 1 179 ? 1.003 -1.012 6.449 1.00 98.12 179 GLY A CA 1
ATOM 1436 C C . GLY A 1 179 ? 0.483 -0.851 5.025 1.00 98.12 179 GLY A C 1
ATOM 1437 O O . GLY A 1 179 ? 1.123 -1.276 4.067 1.00 98.12 179 GLY A O 1
ATOM 1438 N N . ILE A 1 180 ? -0.664 -0.183 4.895 1.00 98.81 180 ILE A N 1
ATOM 1439 C CA . ILE A 1 180 ? -1.319 0.098 3.616 1.00 98.81 180 ILE A CA 1
ATOM 1440 C C . ILE A 1 180 ? -1.659 1.585 3.545 1.00 98.81 180 ILE A C 1
ATOM 1442 O O . ILE A 1 180 ? -2.228 2.132 4.492 1.00 98.81 180 ILE A O 1
ATOM 1446 N N . ILE A 1 181 ? -1.367 2.233 2.419 1.00 98.50 181 ILE A N 1
ATOM 1447 C CA . ILE A 1 181 ? -1.770 3.621 2.172 1.00 98.50 181 ILE A CA 1
ATOM 1448 C C . ILE A 1 181 ? -2.540 3.768 0.860 1.00 98.50 181 ILE A C 1
ATOM 1450 O O . ILE A 1 181 ? -2.224 3.137 -0.145 1.00 98.50 181 ILE A O 1
ATOM 1454 N N . ILE A 1 182 ? -3.537 4.647 0.865 1.00 98.50 182 ILE A N 1
ATOM 1455 C CA . ILE A 1 182 ? -4.263 5.119 -0.313 1.00 98.50 182 ILE A CA 1
ATOM 1456 C C . ILE A 1 182 ? -4.089 6.635 -0.350 1.00 98.50 182 ILE A C 1
ATOM 1458 O O . ILE A 1 182 ? -4.461 7.330 0.596 1.00 98.50 182 ILE A O 1
ATOM 1462 N N . SER A 1 183 ? -3.450 7.152 -1.398 1.00 96.00 183 SER A N 1
ATOM 1463 C CA . SER A 1 183 ? -2.895 8.511 -1.406 1.00 96.00 183 SER A CA 1
ATOM 1464 C C . SER A 1 183 ? -2.983 9.206 -2.765 1.00 96.00 183 SER A C 1
ATOM 1466 O O . SER A 1 183 ? -3.161 8.572 -3.805 1.00 96.00 183 SER A O 1
ATOM 1468 N N . LYS A 1 184 ? -2.857 10.538 -2.744 1.00 92.06 184 LYS A N 1
ATOM 1469 C CA . LYS A 1 184 ? -2.870 11.388 -3.936 1.00 92.06 184 LYS A CA 1
ATOM 1470 C C . LYS A 1 184 ? -1.451 11.715 -4.425 1.00 92.06 184 LYS A C 1
ATOM 1472 O O . LYS A 1 184 ? -0.631 12.114 -3.601 1.00 92.06 184 LYS A O 1
ATOM 1477 N N . ASN A 1 185 ? -1.178 11.634 -5.740 1.00 79.88 185 ASN A N 1
ATOM 1478 C CA . ASN A 1 185 ? 0.161 11.906 -6.314 1.00 79.88 185 ASN A CA 1
ATOM 1479 C C . ASN A 1 185 ? 0.507 13.373 -6.648 1.00 79.88 185 ASN A C 1
ATOM 1481 O O . ASN A 1 185 ? 1.258 13.637 -7.579 1.00 79.88 185 ASN A O 1
ATOM 1485 N N . SER A 1 186 ? -0.039 14.370 -5.962 1.00 70.94 186 SER A N 1
ATOM 1486 C CA . SER A 1 186 ? 0.482 15.746 -6.034 1.00 70.94 186 SER A CA 1
ATOM 1487 C C . SER A 1 186 ? -0.309 16.665 -5.110 1.00 70.94 186 SER A C 1
ATOM 1489 O O . SER A 1 186 ? -1.447 16.384 -4.739 1.00 70.94 186 SER A O 1
ATOM 1491 N N . GLY A 1 187 ? 0.260 17.830 -4.798 1.00 61.62 187 GLY A N 1
ATOM 1492 C CA . GLY A 1 187 ? -0.468 18.933 -4.165 1.00 61.62 187 GLY A CA 1
ATOM 1493 C C . GLY A 1 187 ? -1.337 19.754 -5.131 1.00 61.62 187 GLY A C 1
ATOM 1494 O O . GLY A 1 187 ? -1.817 20.820 -4.739 1.00 61.62 187 GLY A O 1
ATOM 1495 N N . LEU A 1 188 ? -1.509 19.323 -6.391 1.00 72.62 188 LEU A N 1
ATOM 1496 C CA . LEU A 1 188 ? -2.298 20.054 -7.386 1.00 72.62 188 LEU A CA 1
ATOM 1497 C C . LEU A 1 188 ? -3.782 19.968 -7.024 1.00 72.62 188 LEU A C 1
ATOM 1499 O O . LEU A 1 188 ? -4.383 18.893 -7.018 1.00 72.62 188 LEU A O 1
ATOM 1503 N N . LYS A 1 189 ? -4.372 21.106 -6.654 1.00 72.69 189 LYS A N 1
ATOM 1504 C CA . LYS A 1 189 ? -5.722 21.182 -6.069 1.00 72.69 189 LYS A CA 1
ATOM 1505 C C . LYS A 1 189 ? -6.836 20.920 -7.079 1.00 72.69 189 LYS A C 1
ATOM 1507 O O . LYS A 1 189 ? -7.956 20.623 -6.682 1.00 72.69 189 LYS A O 1
ATOM 1512 N N . GLU A 1 190 ? -6.547 21.072 -8.365 1.00 82.44 190 GLU A N 1
ATOM 1513 C CA . GLU A 1 190 ? -7.496 20.883 -9.458 1.00 82.44 190 GLU A CA 1
ATOM 1514 C C . GLU A 1 190 ? -7.837 19.410 -9.714 1.00 82.44 190 GLU A C 1
ATOM 1516 O O . GLU A 1 190 ? -8.900 19.121 -10.262 1.00 82.44 190 GLU A O 1
ATOM 1521 N N . TYR A 1 191 ? -6.971 18.487 -9.289 1.00 84.75 191 TYR A N 1
A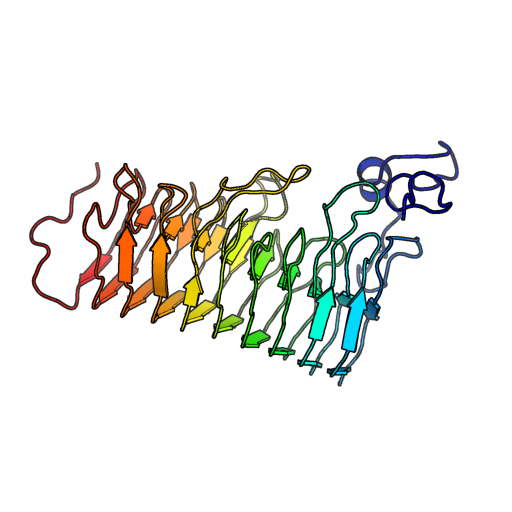TOM 1522 C CA . TYR A 1 191 ? -7.187 17.054 -9.435 1.00 84.75 191 TYR A CA 1
ATOM 1523 C C . TYR A 1 191 ? -7.685 16.433 -8.133 1.00 84.75 191 TYR A C 1
ATOM 1525 O O . TYR A 1 191 ? -7.301 16.844 -7.035 1.00 84.75 191 TYR A O 1
ATOM 1533 N N . ARG A 1 192 ? -8.534 15.416 -8.259 1.00 89.25 192 ARG A N 1
ATOM 1534 C CA . ARG A 1 192 ? -9.003 14.586 -7.149 1.00 89.25 192 ARG A CA 1
ATOM 1535 C C . ARG A 1 192 ? -8.807 13.132 -7.532 1.00 89.25 192 ARG A C 1
ATOM 1537 O O . ARG A 1 192 ? -9.277 12.715 -8.591 1.00 89.25 192 ARG A O 1
ATOM 1544 N N . SER A 1 193 ? -8.130 12.384 -6.671 1.00 91.81 193 SER A N 1
ATOM 1545 C CA . SER A 1 193 ? -7.883 10.962 -6.897 1.00 91.81 193 SER A CA 1
ATOM 1546 C C . SER A 1 193 ? -9.189 10.185 -6.785 1.00 91.81 193 SER A C 1
ATOM 1548 O O . SER A 1 193 ? -9.986 10.444 -5.880 1.00 91.81 193 SER A O 1
ATOM 1550 N N . ALA A 1 194 ? -9.394 9.224 -7.682 1.00 94.62 194 ALA A N 1
ATOM 1551 C CA . ALA A 1 194 ? -10.612 8.425 -7.736 1.00 94.62 194 ALA A CA 1
ATOM 1552 C C . ALA A 1 194 ? -10.298 6.940 -7.525 1.00 94.62 194 ALA A C 1
ATOM 1554 O O . ALA A 1 194 ? -9.703 6.289 -8.389 1.00 94.62 194 ALA A O 1
ATOM 1555 N N . PHE A 1 195 ? -10.755 6.401 -6.395 1.00 98.44 195 PHE A N 1
ATOM 1556 C CA . PHE A 1 195 ? -10.617 4.988 -6.044 1.00 98.44 195 PHE A CA 1
ATOM 1557 C C . PHE A 1 195 ? -11.990 4.310 -5.980 1.00 98.44 195 PHE A C 1
ATOM 1559 O O . PHE A 1 195 ? -12.988 4.918 -5.593 1.00 98.44 195 PHE A O 1
ATOM 1566 N N . SER A 1 196 ? -12.087 3.033 -6.349 1.00 98.31 196 SER A N 1
ATOM 1567 C CA . SER A 1 196 ? -13.358 2.303 -6.207 1.00 98.31 196 SER A CA 1
ATOM 1568 C C . SER A 1 196 ? -13.165 0.804 -6.044 1.00 98.31 196 SER A C 1
ATOM 1570 O O . SER A 1 196 ? -12.278 0.218 -6.657 1.00 98.31 196 SER A O 1
ATOM 1572 N N . ASN A 1 197 ? -14.030 0.183 -5.242 1.00 98.69 197 ASN A N 1
ATOM 1573 C CA . ASN A 1 197 ? -14.023 -1.254 -4.985 1.00 98.69 197 ASN A CA 1
ATOM 1574 C C . ASN A 1 197 ? -12.655 -1.765 -4.493 1.00 98.69 197 ASN A C 1
ATOM 1576 O O . ASN A 1 197 ? -11.975 -2.534 -5.176 1.00 98.69 197 ASN A O 1
ATOM 1580 N N . ILE A 1 198 ? -12.245 -1.279 -3.320 1.00 98.88 198 ILE A N 1
ATOM 1581 C CA . ILE A 1 198 ? -11.008 -1.692 -2.652 1.00 98.88 198 ILE A CA 1
ATOM 1582 C C . ILE A 1 198 ? -11.358 -2.660 -1.522 1.00 98.88 198 ILE A C 1
ATOM 1584 O O . ILE A 1 198 ? -12.135 -2.328 -0.628 1.00 98.88 198 ILE A O 1
ATOM 1588 N N . THR A 1 199 ? -10.790 -3.859 -1.559 1.00 98.94 199 THR A N 1
ATOM 1589 C CA . THR A 1 199 ? -10.950 -4.865 -0.503 1.00 98.94 199 THR A CA 1
ATOM 1590 C C . THR A 1 199 ? -9.610 -5.095 0.167 1.00 98.94 199 THR A C 1
ATOM 1592 O O . THR A 1 199 ? -8.617 -5.344 -0.511 1.00 98.94 199 THR A O 1
ATOM 1595 N N . ILE A 1 200 ? -9.588 -5.002 1.489 1.00 98.94 200 ILE A N 1
ATOM 1596 C CA . ILE A 1 200 ? -8.426 -5.266 2.329 1.00 98.94 200 ILE A CA 1
ATOM 1597 C C . ILE A 1 200 ? -8.848 -6.335 3.330 1.00 98.94 200 ILE A C 1
ATOM 1599 O O . ILE A 1 200 ? -9.792 -6.107 4.086 1.00 98.94 200 ILE A O 1
ATOM 1603 N N . ASP A 1 201 ? -8.187 -7.488 3.360 1.00 98.88 201 ASP A N 1
ATOM 1604 C CA . ASP A 1 201 ? -8.522 -8.502 4.354 1.00 98.88 201 ASP A CA 1
ATOM 1605 C C . ASP A 1 201 ? -7.359 -9.362 4.839 1.00 98.88 201 ASP A C 1
ATOM 1607 O O . ASP A 1 201 ? -6.306 -9.440 4.221 1.00 98.88 201 ASP A O 1
ATOM 1611 N N . ASN A 1 202 ? -7.553 -9.999 5.993 1.00 98.88 202 ASN A N 1
ATOM 1612 C CA . ASN A 1 202 ? -6.578 -10.897 6.610 1.00 98.88 202 ASN A CA 1
ATOM 1613 C C . ASN A 1 202 ? -5.199 -10.241 6.805 1.00 98.88 202 ASN A C 1
ATOM 1615 O O . ASN A 1 202 ? -4.164 -10.708 6.322 1.00 98.88 202 ASN A O 1
ATOM 1619 N N . ILE A 1 203 ? -5.212 -9.116 7.517 1.00 98.88 203 ILE A N 1
ATOM 1620 C CA . ILE A 1 203 ? -4.034 -8.295 7.785 1.00 98.88 203 ILE A CA 1
ATOM 1621 C C . ILE A 1 203 ? -3.587 -8.543 9.220 1.00 98.88 203 ILE A C 1
ATOM 1623 O O . ILE A 1 203 ? -4.354 -8.322 10.151 1.00 98.88 203 ILE A O 1
ATOM 1627 N N . HIS A 1 204 ? -2.339 -8.953 9.413 1.00 98.81 204 HIS A N 1
ATOM 1628 C CA . HIS A 1 204 ? -1.714 -9.124 10.722 1.00 98.81 204 HIS A CA 1
ATOM 1629 C C . HIS A 1 204 ? -0.430 -8.304 10.770 1.00 98.81 204 HIS A C 1
ATOM 1631 O O . HIS A 1 204 ? 0.655 -8.796 10.446 1.00 98.81 204 HIS A O 1
ATOM 1637 N N . ALA A 1 205 ? -0.556 -7.035 11.143 1.00 98.50 205 ALA A N 1
ATOM 1638 C CA . ALA A 1 205 ? 0.549 -6.097 11.039 1.00 98.50 205 ALA A CA 1
ATOM 1639 C C . ALA A 1 205 ? 0.598 -5.100 12.195 1.00 98.50 205 ALA A C 1
ATOM 1641 O O . ALA A 1 205 ? -0.422 -4.748 12.788 1.00 98.50 205 ALA A O 1
ATOM 1642 N N . SER A 1 206 ? 1.799 -4.613 12.493 1.00 98.25 206 SER A N 1
ATOM 1643 C CA . SER A 1 206 ? 2.028 -3.533 13.455 1.00 98.25 206 SER A CA 1
ATOM 1644 C C . SER A 1 206 ? 3.103 -2.570 12.970 1.00 98.25 206 SER A C 1
ATOM 1646 O O . SER A 1 206 ? 3.817 -2.837 11.996 1.00 98.25 206 SER A O 1
ATOM 1648 N N . LEU A 1 207 ? 3.187 -1.411 13.622 1.00 98.25 207 LEU A N 1
ATOM 1649 C CA . LEU A 1 207 ? 4.198 -0.425 13.284 1.00 98.25 207 LEU A CA 1
ATOM 1650 C C . LEU A 1 207 ? 5.518 -0.730 14.000 1.00 98.25 207 LEU A C 1
ATOM 1652 O O . LEU A 1 207 ? 5.546 -1.229 15.123 1.00 98.25 207 LEU A O 1
ATOM 1656 N N . CYS A 1 208 ? 6.638 -0.399 13.365 1.00 97.12 208 CYS A N 1
ATOM 1657 C CA . CYS A 1 208 ? 7.962 -0.535 13.970 1.00 97.12 208 CYS A CA 1
ATOM 1658 C C . CYS A 1 208 ? 8.822 0.713 13.771 1.00 97.12 208 CYS A C 1
ATOM 1660 O O . CYS A 1 208 ? 8.431 1.682 13.119 1.00 97.12 208 CYS A O 1
ATOM 1662 N N . LYS A 1 209 ? 10.013 0.705 14.369 1.00 96.12 209 LYS A N 1
ATOM 1663 C CA . LYS A 1 209 ? 10.975 1.799 14.247 1.00 96.12 209 LYS A CA 1
ATOM 1664 C C . LYS A 1 209 ? 11.498 1.900 12.810 1.00 96.12 209 LYS A C 1
ATOM 1666 O O . LYS A 1 209 ? 11.864 0.887 12.223 1.00 96.12 209 LYS A O 1
ATOM 1671 N N . GLY A 1 210 ? 11.587 3.129 12.299 1.00 93.88 210 GLY A N 1
ATOM 1672 C CA . GLY A 1 210 ? 12.233 3.430 11.019 1.00 93.88 210 GLY A CA 1
ATOM 1673 C C . GLY A 1 210 ? 13.734 3.155 10.995 1.00 93.88 210 GLY A C 1
ATOM 1674 O O . GLY A 1 210 ? 14.354 2.785 12.000 1.00 93.88 210 GLY A O 1
ATOM 1675 N N . THR A 1 211 ? 14.324 3.369 9.825 1.00 90.50 211 THR A N 1
ATOM 1676 C CA . THR A 1 211 ? 15.753 3.162 9.592 1.00 90.50 211 THR A CA 1
ATOM 1677 C C . THR A 1 211 ? 16.553 4.422 9.943 1.00 90.50 211 THR A C 1
ATOM 1679 O O . THR A 1 211 ? 16.029 5.411 10.457 1.00 90.50 211 THR A O 1
ATOM 1682 N N . LYS A 1 212 ? 17.868 4.384 9.706 1.00 86.81 212 LYS A N 1
ATOM 1683 C CA . LYS A 1 212 ? 18.733 5.568 9.824 1.00 86.81 212 LYS A CA 1
ATOM 1684 C C . LYS A 1 212 ? 18.443 6.629 8.749 1.00 86.81 212 LYS A C 1
ATOM 1686 O O . LYS A 1 212 ? 18.725 7.798 8.993 1.00 86.81 212 LYS A O 1
ATOM 1691 N N . ASP A 1 213 ? 17.913 6.210 7.599 1.00 85.56 213 ASP A N 1
ATOM 1692 C CA . ASP A 1 213 ? 17.761 7.051 6.408 1.00 85.56 213 ASP A CA 1
ATOM 1693 C C . ASP A 1 213 ? 16.300 7.460 6.192 1.00 85.56 213 ASP A C 1
ATOM 1695 O O . ASP A 1 213 ? 16.038 8.565 5.721 1.00 85.56 213 ASP A O 1
ATOM 1699 N N . VAL A 1 214 ? 15.352 6.601 6.583 1.00 84.12 214 VAL A N 1
ATOM 1700 C CA . VAL A 1 214 ? 13.917 6.854 6.446 1.00 84.12 214 VAL A CA 1
ATOM 1701 C C . VAL A 1 214 ? 13.271 6.876 7.814 1.00 84.12 214 VAL A C 1
ATOM 1703 O O . VAL A 1 214 ? 13.279 5.897 8.569 1.00 84.12 214 VAL A O 1
ATOM 1706 N N . LYS A 1 215 ? 12.700 8.034 8.136 1.00 86.50 215 LYS A N 1
ATOM 1707 C CA . LYS A 1 215 ? 11.929 8.212 9.355 1.00 86.50 215 LYS A CA 1
ATOM 1708 C C . LYS A 1 215 ? 10.652 7.379 9.258 1.00 86.50 215 LYS A C 1
ATOM 1710 O O . LYS A 1 215 ? 9.927 7.449 8.276 1.00 86.50 215 LYS A O 1
ATOM 1715 N N . GLY A 1 216 ? 10.387 6.603 10.301 1.00 88.12 216 GLY A N 1
ATOM 1716 C CA . GLY A 1 216 ? 9.139 5.868 10.431 1.00 88.12 216 GLY A CA 1
ATOM 1717 C C . GLY A 1 216 ? 8.054 6.660 11.160 1.00 88.12 216 GLY A C 1
ATOM 1718 O O . GLY A 1 216 ? 8.314 7.671 11.815 1.00 88.12 216 GLY A O 1
ATOM 1719 N N . ASN A 1 217 ? 6.856 6.092 11.112 1.00 89.44 217 ASN A N 1
ATOM 1720 C CA . ASN A 1 217 ? 5.698 6.357 11.938 1.00 89.44 217 ASN A CA 1
ATOM 1721 C C . ASN A 1 217 ? 5.116 7.752 11.697 1.00 89.44 217 ASN A C 1
ATOM 1723 O O . ASN A 1 217 ? 4.899 8.530 12.625 1.00 89.44 217 ASN A O 1
ATOM 1727 N N . GLU A 1 218 ? 4.886 8.066 10.424 1.00 88.69 218 GLU A N 1
ATOM 1728 C CA . GLU A 1 218 ? 4.207 9.296 10.001 1.00 88.69 218 GLU A CA 1
ATOM 1729 C C . GLU A 1 218 ? 2.723 9.061 9.697 1.00 88.69 218 GLU A C 1
ATOM 1731 O O . GLU A 1 218 ? 1.937 10.004 9.720 1.00 88.69 218 GLU A O 1
ATOM 1736 N N . CYS A 1 219 ? 2.333 7.806 9.460 1.00 96.31 219 CYS A N 1
ATOM 1737 C CA . CYS A 1 219 ? 0.988 7.412 9.063 1.00 96.31 219 CYS A CA 1
ATOM 1738 C C . CYS A 1 219 ? 0.424 6.304 9.969 1.00 96.31 219 CYS A C 1
ATOM 1740 O O . CYS A 1 219 ? 1.153 5.582 10.650 1.00 96.31 219 CYS A O 1
ATOM 1742 N N . ALA A 1 220 ? -0.904 6.178 9.957 1.00 98.12 220 ALA A N 1
ATOM 1743 C CA . ALA A 1 220 ? -1.625 5.054 10.553 1.00 98.12 220 ALA A CA 1
ATOM 1744 C C . ALA A 1 220 ? -1.282 3.726 9.856 1.00 98.12 220 ALA A C 1
ATOM 1746 O O . ALA A 1 220 ? -0.715 3.719 8.763 1.00 98.12 220 ALA A O 1
ATOM 1747 N N . LEU A 1 221 ? -1.665 2.598 10.467 1.00 98.56 221 LEU A N 1
ATOM 1748 C CA . LEU A 1 221 ? -1.430 1.280 9.865 1.00 98.56 221 LEU A CA 1
ATOM 1749 C C . LEU A 1 221 ? -2.147 1.138 8.510 1.00 98.56 221 LEU A C 1
ATOM 1751 O O . LEU A 1 221 ? -1.524 0.708 7.543 1.00 98.56 221 LEU A O 1
ATOM 1755 N N . ILE A 1 222 ? -3.422 1.526 8.439 1.00 98.81 222 ILE A N 1
ATOM 1756 C CA . ILE A 1 222 ? -4.157 1.736 7.188 1.00 98.81 222 ILE A CA 1
ATOM 1757 C C . ILE A 1 222 ? -4.456 3.229 7.073 1.00 98.81 222 ILE A C 1
ATOM 1759 O O . ILE A 1 222 ? -5.148 3.801 7.918 1.00 98.81 222 ILE A O 1
ATOM 1763 N N . HIS A 1 223 ? -3.930 3.875 6.040 1.00 98.75 223 HIS A N 1
ATOM 1764 C CA . HIS A 1 223 ? -4.013 5.322 5.893 1.00 98.75 223 HIS A CA 1
ATOM 1765 C C . HIS A 1 223 ? -4.700 5.713 4.584 1.00 98.75 223 HIS A C 1
ATOM 1767 O O . HIS A 1 223 ? -4.246 5.366 3.499 1.00 98.75 223 HIS A O 1
ATOM 1773 N N . PHE A 1 224 ? -5.775 6.485 4.684 1.00 98.50 224 PHE A N 1
ATOM 1774 C CA . PHE A 1 224 ? -6.378 7.199 3.567 1.00 98.50 224 PHE A CA 1
ATOM 1775 C C . PHE A 1 224 ? -5.927 8.656 3.660 1.00 98.50 224 PHE A C 1
ATOM 1777 O O . PHE A 1 224 ? -6.168 9.307 4.676 1.00 98.50 224 PHE A O 1
ATOM 1784 N N . GLY A 1 225 ? -5.254 9.149 2.623 1.00 95.88 225 GLY A N 1
ATOM 1785 C CA . GLY A 1 225 ? -4.725 10.512 2.566 1.00 95.88 225 GLY A CA 1
ATOM 1786 C C . GLY A 1 225 ? -5.813 11.584 2.426 1.00 95.88 225 GLY A C 1
ATOM 1787 O O . GLY A 1 225 ? -6.920 11.450 2.934 1.00 95.88 225 GLY A O 1
ATOM 1788 N N . TYR A 1 226 ? -5.498 12.672 1.727 1.00 94.19 226 TYR A N 1
ATOM 1789 C CA . TYR A 1 226 ? -6.380 13.830 1.532 1.00 94.19 226 TYR A CA 1
ATOM 1790 C C . TYR A 1 226 ? -6.791 14.018 0.060 1.00 94.19 226 TYR A C 1
ATOM 1792 O O . TYR A 1 226 ? -6.192 13.421 -0.835 1.00 94.19 226 TYR A O 1
ATOM 1800 N N . ASP A 1 227 ? -7.790 14.872 -0.190 1.00 92.69 227 ASP A N 1
ATOM 1801 C CA . ASP A 1 227 ? -8.262 15.275 -1.531 1.00 92.69 227 ASP A CA 1
ATOM 1802 C C . ASP A 1 227 ? -8.611 14.102 -2.474 1.00 92.69 227 ASP A C 1
ATOM 1804 O O . ASP A 1 227 ? -8.227 14.083 -3.650 1.00 92.69 227 ASP A O 1
ATOM 1808 N N . MET A 1 228 ? -9.345 13.112 -1.970 1.00 94.69 228 MET A N 1
ATOM 1809 C CA . MET A 1 228 ? -9.693 11.910 -2.732 1.00 94.69 228 MET A CA 1
ATOM 1810 C C . MET A 1 228 ? -11.154 11.522 -2.560 1.00 94.69 228 MET A C 1
ATOM 1812 O O . MET A 1 228 ? -11.771 11.810 -1.535 1.00 94.69 228 MET A O 1
ATOM 1816 N N . ASP A 1 229 ? -11.686 10.840 -3.567 1.00 97.00 229 ASP A N 1
ATOM 1817 C CA . ASP A 1 229 ? -13.023 10.269 -3.551 1.00 97.00 229 ASP A CA 1
ATOM 1818 C C . ASP A 1 229 ? -12.918 8.749 -3.726 1.00 97.00 229 ASP A C 1
ATOM 1820 O O . ASP A 1 229 ? -12.285 8.249 -4.662 1.00 97.00 229 ASP A O 1
ATOM 1824 N N . ILE A 1 230 ? -13.530 8.009 -2.803 1.00 98.44 230 ILE A N 1
ATOM 1825 C CA . ILE A 1 230 ? -13.504 6.550 -2.765 1.00 98.44 230 ILE A CA 1
ATOM 1826 C C . ILE A 1 230 ? -14.932 6.018 -2.714 1.00 98.44 230 ILE A C 1
ATOM 1828 O O . ILE A 1 230 ? -15.693 6.345 -1.805 1.00 98.44 230 ILE A O 1
ATOM 1832 N N . ASP A 1 231 ? -15.316 5.185 -3.680 1.00 98.62 231 ASP A N 1
ATOM 1833 C CA . ASP A 1 231 ? -16.693 4.680 -3.727 1.00 98.62 231 ASP A CA 1
ATOM 1834 C C . ASP A 1 231 ? -16.964 3.610 -2.652 1.00 98.62 231 ASP A C 1
ATOM 1836 O O . ASP A 1 231 ? -17.867 3.740 -1.827 1.00 98.62 231 ASP A O 1
ATOM 1840 N N . PHE A 1 232 ? -16.143 2.562 -2.616 1.00 98.62 232 PHE A N 1
ATOM 1841 C CA . PHE A 1 232 ? -16.319 1.445 -1.691 1.00 98.62 232 PHE A CA 1
ATOM 1842 C C . PHE A 1 232 ? -14.975 0.942 -1.180 1.00 98.62 232 PHE A C 1
ATOM 1844 O O . PHE A 1 232 ? -14.080 0.658 -1.984 1.00 98.62 232 PHE A O 1
ATOM 1851 N N . VAL A 1 233 ? -14.877 0.794 0.143 1.00 98.75 233 VAL A N 1
ATOM 1852 C CA . VAL A 1 233 ? -13.770 0.120 0.821 1.00 98.75 233 VAL A CA 1
ATOM 1853 C C . VAL A 1 233 ? -14.306 -0.865 1.851 1.00 98.75 233 VAL A C 1
ATOM 1855 O O . VAL A 1 233 ? -15.131 -0.503 2.693 1.00 98.75 233 VAL A O 1
ATOM 1858 N N . SER A 1 234 ? -13.792 -2.092 1.821 1.00 98.81 234 SER A N 1
ATOM 1859 C CA . SER A 1 234 ? -14.010 -3.087 2.870 1.00 98.81 234 SER A CA 1
ATOM 1860 C C . SER A 1 234 ? -12.690 -3.453 3.532 1.00 98.81 234 SER A C 1
ATOM 1862 O O . SER A 1 234 ? -11.719 -3.735 2.836 1.00 98.81 234 SER A O 1
ATOM 1864 N N . ILE A 1 235 ? -12.678 -3.477 4.862 1.00 98.88 235 ILE A N 1
ATOM 1865 C CA . ILE A 1 235 ? -11.576 -3.954 5.696 1.00 98.88 235 ILE A CA 1
ATOM 1866 C C . ILE A 1 235 ? -12.113 -5.105 6.553 1.00 98.88 235 ILE A C 1
ATOM 1868 O O . ILE A 1 235 ? -12.960 -4.881 7.414 1.00 98.88 235 ILE A O 1
ATOM 1872 N N . ASP A 1 236 ? -11.651 -6.329 6.320 1.00 98.81 236 ASP A N 1
ATOM 1873 C CA . ASP A 1 236 ? -12.088 -7.524 7.058 1.00 98.81 236 ASP A CA 1
ATOM 1874 C C . ASP A 1 236 ? -10.896 -8.205 7.740 1.00 98.81 236 ASP A C 1
ATOM 1876 O O . ASP A 1 236 ? -9.827 -8.305 7.148 1.00 98.81 236 ASP A O 1
ATOM 1880 N N . LYS A 1 237 ? -11.039 -8.707 8.972 1.00 98.81 237 LYS A N 1
ATOM 1881 C CA . LYS A 1 237 ? -9.969 -9.480 9.646 1.00 98.81 237 LYS A CA 1
ATOM 1882 C C . LYS A 1 237 ? -8.637 -8.722 9.738 1.00 98.81 237 LYS A C 1
ATOM 1884 O O . LYS A 1 237 ? -7.592 -9.201 9.296 1.00 98.81 237 LYS A O 1
ATOM 1889 N N . LEU A 1 238 ? -8.680 -7.520 10.308 1.00 98.81 238 LEU A N 1
ATOM 1890 C CA . LEU A 1 238 ? -7.490 -6.727 10.624 1.00 98.81 238 LEU A CA 1
ATOM 1891 C C . LEU A 1 238 ? -7.070 -6.960 12.076 1.00 98.81 238 LEU A C 1
ATOM 1893 O O . LEU A 1 238 ? -7.802 -6.594 12.991 1.00 98.81 238 LEU A O 1
ATOM 1897 N N . PHE A 1 239 ? -5.876 -7.495 12.291 1.00 98.62 239 PHE A N 1
ATOM 1898 C CA . PHE A 1 239 ? -5.292 -7.767 13.598 1.00 98.62 239 PHE A CA 1
ATOM 1899 C C . PHE A 1 239 ? -4.023 -6.934 13.785 1.00 98.62 239 PHE A C 1
ATOM 1901 O O . PHE A 1 239 ? -3.062 -7.055 13.024 1.00 98.62 239 PHE A O 1
ATOM 1908 N N . ARG A 1 240 ? -4.015 -6.093 14.819 1.00 98.00 240 ARG A N 1
ATOM 1909 C CA . ARG A 1 240 ? -2.877 -5.248 15.180 1.00 98.00 240 ARG A CA 1
ATOM 1910 C C . ARG A 1 240 ? -2.485 -5.476 16.633 1.00 98.00 240 ARG A C 1
ATOM 1912 O O . ARG A 1 240 ? -3.200 -5.055 17.538 1.00 98.00 240 ARG A O 1
ATOM 1919 N N . ASP A 1 241 ? -1.316 -6.072 16.839 1.00 97.12 241 ASP A N 1
ATOM 1920 C CA . ASP A 1 241 ? -0.666 -6.161 18.148 1.00 97.12 241 ASP A CA 1
ATOM 1921 C C . ASP A 1 241 ? 0.443 -5.101 18.214 1.00 97.12 241 ASP A C 1
ATOM 1923 O O . ASP A 1 241 ? 1.538 -5.281 17.678 1.00 97.12 241 ASP A O 1
ATOM 1927 N N . GLU A 1 242 ? 0.136 -3.947 18.808 1.00 97.19 242 GLU A N 1
ATOM 1928 C CA . GLU A 1 242 ? 0.997 -2.763 18.773 1.00 97.19 242 GLU A CA 1
ATOM 1929 C C . GLU A 1 242 ? 1.802 -2.604 20.066 1.00 97.19 242 GLU A C 1
ATOM 1931 O O . GLU A 1 242 ? 1.247 -2.557 21.165 1.00 97.19 242 GLU A O 1
ATOM 1936 N N . THR A 1 243 ? 3.121 -2.471 19.927 1.00 96.56 243 THR A N 1
ATOM 1937 C CA . THR A 1 243 ? 4.064 -2.324 21.050 1.00 96.56 243 THR A CA 1
ATOM 1938 C C . THR A 1 243 ? 4.980 -1.110 20.910 1.00 96.56 243 THR A C 1
ATOM 1940 O O . THR A 1 243 ? 5.752 -0.827 21.823 1.00 96.56 243 THR A O 1
ATOM 1943 N N . HIS A 1 244 ? 4.969 -0.428 19.762 1.00 96.25 244 HIS A N 1
ATOM 1944 C CA . HIS A 1 244 ? 5.980 0.565 19.403 1.00 96.25 244 HIS A CA 1
ATOM 1945 C C . HIS A 1 244 ? 5.447 1.996 19.438 1.00 96.25 244 HIS A C 1
ATOM 1947 O O . HIS A 1 244 ? 6.076 2.858 20.053 1.00 96.25 244 HIS A O 1
ATOM 1953 N N . ILE A 1 245 ? 4.306 2.271 18.798 1.00 96.56 245 ILE A N 1
ATOM 1954 C CA . ILE A 1 245 ? 3.787 3.642 18.689 1.00 96.56 245 ILE A CA 1
ATOM 1955 C C . ILE A 1 245 ? 2.267 3.729 18.780 1.00 96.56 245 ILE A C 1
ATOM 1957 O O . ILE A 1 245 ? 1.543 2.851 18.323 1.00 96.56 245 ILE A O 1
ATOM 1961 N N . ASN A 1 246 ? 1.776 4.845 19.317 1.00 95.75 246 ASN A N 1
ATOM 1962 C CA . ASN A 1 246 ? 0.361 5.078 19.558 1.00 95.75 246 ASN A CA 1
ATOM 1963 C C . ASN A 1 246 ? -0.382 5.788 18.396 1.00 95.75 246 ASN A C 1
ATOM 1965 O O . ASN A 1 246 ? -1.221 6.656 18.634 1.00 95.75 246 ASN A O 1
ATOM 1969 N N . LEU A 1 247 ? -0.055 5.462 17.139 1.00 97.31 247 LEU A N 1
ATOM 1970 C CA . LEU A 1 247 ? -0.762 5.997 15.961 1.00 97.31 247 LEU A CA 1
ATOM 1971 C C . LEU A 1 247 ? -2.065 5.238 15.682 1.00 97.31 247 LEU A C 1
ATOM 1973 O O . LEU A 1 247 ? -2.109 4.038 15.973 1.00 97.31 247 LEU A O 1
ATOM 1977 N N . PRO A 1 248 ? -3.081 5.876 15.064 1.00 97.88 248 PRO A N 1
ATOM 1978 C CA . PRO A 1 248 ? -4.352 5.228 14.760 1.00 97.88 248 PRO A CA 1
ATOM 1979 C C . PRO A 1 248 ? -4.208 3.951 13.933 1.00 97.88 248 PRO A C 1
ATOM 1981 O O . PRO A 1 248 ? -3.228 3.765 13.208 1.00 97.88 248 PRO A O 1
ATOM 1984 N N . THR A 1 249 ? -5.186 3.053 14.041 1.00 98.44 249 THR A N 1
ATOM 1985 C CA . THR A 1 249 ? -5.210 1.832 13.215 1.00 98.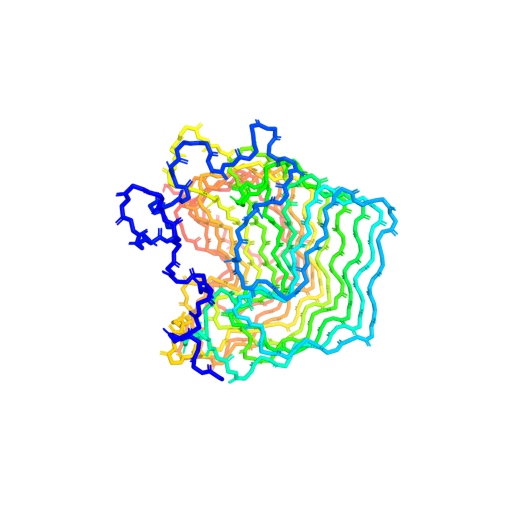44 249 THR A CA 1
ATOM 1986 C C . THR A 1 249 ? -5.676 2.143 11.801 1.00 98.44 249 THR A C 1
ATOM 1988 O O . THR A 1 249 ? -5.030 1.730 10.841 1.00 98.44 249 THR A O 1
ATOM 1991 N N . VAL A 1 250 ? -6.738 2.932 11.681 1.00 98.69 250 VAL A N 1
ATOM 1992 C CA . VAL A 1 250 ? -7.256 3.463 10.426 1.00 98.69 250 VAL A CA 1
ATOM 1993 C C . VAL A 1 250 ? -7.302 4.984 10.532 1.00 98.69 250 VAL A C 1
ATOM 1995 O O . VAL A 1 250 ? -7.823 5.513 11.510 1.00 98.69 250 VAL A O 1
ATOM 1998 N N . HIS A 1 251 ? -6.767 5.692 9.541 1.00 98.69 251 HIS A N 1
ATOM 1999 C CA . HIS A 1 251 ? -6.851 7.153 9.465 1.00 98.69 251 HIS A CA 1
ATOM 2000 C C . HIS A 1 251 ? -7.475 7.596 8.147 1.00 98.69 251 HIS A C 1
ATOM 2002 O O . HIS A 1 251 ? -7.093 7.082 7.099 1.00 98.69 251 HIS A O 1
ATOM 2008 N N . LEU A 1 252 ? -8.378 8.576 8.197 1.00 98.38 252 LEU A N 1
ATOM 2009 C CA . LEU A 1 252 ? -8.912 9.275 7.031 1.00 98.38 252 LEU A CA 1
ATOM 2010 C C . LEU A 1 252 ? -8.525 10.751 7.093 1.00 98.38 252 LEU A C 1
ATOM 2012 O O . LEU A 1 252 ? -8.959 11.465 7.997 1.00 98.38 252 LEU A O 1
ATOM 2016 N N . GLY A 1 253 ? -7.753 11.206 6.109 1.00 97.00 253 GLY A N 1
ATOM 2017 C CA . GLY A 1 253 ? -7.295 12.584 6.014 1.00 97.00 253 GLY A CA 1
ATOM 2018 C C . GLY A 1 253 ? -8.391 13.581 5.629 1.00 97.00 253 GLY A C 1
ATOM 2019 O O . GLY A 1 253 ? -9.504 13.231 5.228 1.00 97.00 253 GLY A O 1
ATOM 2020 N N . ASN A 1 254 ? -8.050 14.868 5.737 1.00 94.62 254 ASN A N 1
ATOM 2021 C CA . ASN A 1 254 ? -8.947 15.964 5.370 1.00 94.62 254 ASN A CA 1
ATOM 2022 C C . ASN A 1 254 ? -9.417 15.836 3.914 1.00 94.62 254 ASN A C 1
ATOM 2024 O O . ASN A 1 254 ? -8.619 15.588 3.015 1.00 94.62 254 ASN A O 1
ATOM 2028 N N . ASP A 1 255 ? -10.710 16.065 3.683 1.00 94.06 255 ASP A N 1
ATOM 2029 C CA . ASP A 1 255 ? -11.332 16.022 2.349 1.00 94.06 255 ASP A CA 1
ATOM 2030 C C . ASP A 1 255 ? -11.164 14.686 1.588 1.00 94.06 255 ASP A C 1
ATOM 2032 O O . ASP A 1 255 ? -11.317 14.620 0.364 1.00 94.06 255 ASP A O 1
ATOM 2036 N N . CYS A 1 256 ? -10.890 13.608 2.328 1.00 96.75 256 CYS A N 1
ATOM 2037 C CA . CYS A 1 256 ? -11.117 12.238 1.891 1.00 96.75 256 CYS A CA 1
ATOM 2038 C C . CYS A 1 256 ? -12.607 11.913 2.018 1.00 96.75 256 CYS A C 1
ATOM 2040 O O . CYS A 1 256 ? -13.160 11.929 3.121 1.00 96.75 256 CYS A O 1
ATOM 2042 N N . ASN A 1 257 ? -13.266 11.635 0.894 1.00 98.00 257 ASN A N 1
ATOM 2043 C CA . ASN A 1 257 ? -14.682 11.292 0.855 1.00 98.00 257 ASN A CA 1
ATOM 2044 C C . ASN A 1 257 ? -14.842 9.806 0.529 1.00 98.00 257 ASN A C 1
ATOM 2046 O O . ASN A 1 257 ? -14.556 9.386 -0.589 1.00 98.00 257 ASN A O 1
ATOM 2050 N N . ILE A 1 258 ? -15.349 9.021 1.477 1.00 98.50 258 ILE A N 1
ATOM 2051 C CA . ILE A 1 258 ? -15.660 7.604 1.272 1.00 98.50 258 ILE A CA 1
ATOM 2052 C C . ILE A 1 258 ? -17.178 7.417 1.234 1.00 98.50 258 ILE A C 1
ATOM 2054 O O . ILE A 1 258 ? -17.881 7.718 2.202 1.00 98.50 258 ILE A O 1
ATOM 2058 N N . ASN A 1 259 ? -17.710 6.919 0.117 1.00 98.50 259 ASN A N 1
ATOM 2059 C CA . ASN A 1 259 ? -19.146 6.681 -0.028 1.00 98.50 259 ASN A CA 1
ATOM 2060 C C . ASN A 1 259 ? -19.605 5.482 0.828 1.00 98.50 259 ASN A C 1
ATOM 2062 O O . ASN A 1 259 ? -20.619 5.582 1.518 1.00 98.50 259 ASN A O 1
ATOM 2066 N N . CYS A 1 260 ? -18.834 4.397 0.883 1.00 98.50 260 CYS A N 1
ATOM 2067 C CA . CYS A 1 260 ? -19.088 3.281 1.792 1.00 98.50 260 CYS A CA 1
ATOM 2068 C C . CYS A 1 260 ? -17.786 2.709 2.365 1.00 98.50 260 CYS A C 1
ATOM 2070 O O . CYS A 1 260 ? -16.913 2.269 1.617 1.00 98.50 260 CYS A O 1
ATOM 2072 N N . LEU A 1 261 ? -17.676 2.718 3.695 1.00 98.62 261 LEU A N 1
ATOM 2073 C CA . LEU A 1 261 ? -16.585 2.114 4.449 1.00 98.62 261 LEU A CA 1
ATOM 2074 C C . LEU A 1 261 ? -17.147 1.009 5.349 1.00 98.62 261 LEU A C 1
ATOM 2076 O O . LEU A 1 261 ? -17.968 1.274 6.228 1.00 98.62 261 LEU A O 1
ATOM 2080 N N . SER A 1 262 ? -16.692 -0.223 5.141 1.00 98.50 262 SER A N 1
ATOM 2081 C CA . SER A 1 262 ? -17.047 -1.375 5.972 1.00 98.50 262 SER A CA 1
ATOM 2082 C C . SER A 1 262 ? -15.828 -1.886 6.725 1.00 98.50 262 SER A C 1
ATOM 2084 O O . SER A 1 262 ? -14.789 -2.114 6.113 1.00 98.50 262 SER A O 1
ATOM 2086 N N . LEU A 1 263 ? -15.961 -2.090 8.036 1.00 98.50 263 LEU A N 1
ATOM 2087 C CA . LEU A 1 263 ? -14.970 -2.767 8.865 1.00 98.50 263 LEU A CA 1
ATOM 2088 C C . LEU A 1 263 ? -15.622 -3.939 9.602 1.00 98.50 263 LEU A C 1
ATOM 2090 O O . LEU A 1 263 ? -16.625 -3.754 10.303 1.00 98.50 263 LEU A O 1
ATOM 2094 N N . SER A 1 264 ? -15.041 -5.130 9.471 1.00 98.00 264 SER A N 1
ATOM 2095 C CA . SER A 1 264 ? -15.506 -6.332 10.161 1.00 98.00 264 SER A CA 1
ATOM 2096 C C . SER A 1 264 ? -14.381 -7.173 10.744 1.00 98.00 264 SER A C 1
ATOM 2098 O O . SER A 1 264 ? -13.321 -7.332 10.148 1.00 98.00 264 SER A O 1
ATOM 2100 N N . ASP A 1 265 ? -14.645 -7.739 11.924 1.00 98.06 265 ASP A N 1
ATOM 2101 C CA . ASP A 1 265 ? -13.770 -8.722 12.568 1.00 98.06 265 ASP A CA 1
ATOM 2102 C C . ASP A 1 265 ? -12.343 -8.179 12.790 1.00 98.06 265 ASP A C 1
ATOM 2104 O O . ASP A 1 265 ? -11.351 -8.871 12.566 1.00 98.06 265 ASP A O 1
ATOM 2108 N N . CYS A 1 266 ? -12.237 -6.919 13.235 1.00 98.44 266 CYS A N 1
ATOM 2109 C CA . CYS A 1 266 ? -10.958 -6.251 13.469 1.00 98.44 266 CYS A CA 1
ATOM 2110 C C . CYS A 1 266 ? -10.596 -6.174 14.959 1.00 98.44 266 CYS A C 1
ATOM 2112 O O . CYS A 1 266 ? -11.441 -5.873 15.803 1.00 98.44 266 CYS A O 1
ATOM 2114 N N . TYR A 1 267 ? -9.320 -6.374 15.279 1.00 98.00 267 TYR A N 1
ATOM 2115 C CA . TYR A 1 267 ? -8.799 -6.496 16.636 1.00 98.00 267 TYR A CA 1
ATOM 2116 C C . TYR A 1 267 ? -7.543 -5.638 16.817 1.00 98.00 267 TYR A C 1
ATOM 2118 O O . TYR A 1 267 ? -6.595 -5.734 16.040 1.00 98.00 267 TYR A O 1
ATOM 2126 N N . LEU A 1 268 ? -7.526 -4.829 17.874 1.00 97.50 268 LEU A N 1
ATOM 2127 C CA . LEU A 1 268 ? -6.367 -4.058 18.314 1.00 97.50 268 LEU A CA 1
ATOM 2128 C C . LEU A 1 268 ? -5.988 -4.461 19.741 1.00 97.50 268 LEU A C 1
ATOM 2130 O O . LEU A 1 268 ? -6.728 -4.183 20.688 1.00 97.50 268 LEU A O 1
ATOM 2134 N N . THR A 1 269 ? -4.795 -5.028 19.899 1.00 96.62 269 THR A N 1
ATOM 2135 C CA . THR A 1 269 ? -4.130 -5.165 21.196 1.00 96.62 269 THR A CA 1
ATOM 2136 C C . THR A 1 269 ? -3.120 -4.032 21.342 1.00 96.62 269 THR A C 1
ATOM 2138 O O . THR A 1 269 ? -2.099 -4.005 20.658 1.00 96.62 269 THR A O 1
ATOM 2141 N N . ASN A 1 270 ? -3.390 -3.089 22.241 1.00 96.25 270 ASN A N 1
ATOM 2142 C CA . ASN A 1 270 ? -2.474 -1.993 22.542 1.00 96.25 270 ASN A CA 1
ATOM 2143 C C . ASN A 1 270 ? -1.616 -2.333 23.772 1.00 96.25 270 ASN A C 1
ATOM 2145 O O . ASN A 1 270 ? -2.133 -2.421 24.885 1.00 96.25 270 ASN A O 1
ATOM 2149 N N . ALA A 1 271 ? -0.312 -2.514 23.566 1.00 95.81 271 ALA A N 1
ATOM 2150 C CA . ALA A 1 271 ? 0.683 -2.706 24.621 1.00 95.81 271 ALA A CA 1
ATOM 2151 C C . ALA A 1 271 ? 1.634 -1.499 24.766 1.00 95.81 271 ALA A C 1
ATOM 2153 O O . ALA A 1 271 ? 2.692 -1.613 25.388 1.00 95.81 271 ALA A O 1
ATOM 2154 N N . THR A 1 272 ? 1.276 -0.347 24.188 1.00 95.00 272 THR A N 1
ATOM 2155 C CA . THR A 1 272 ? 2.005 0.919 24.361 1.00 95.00 272 THR A CA 1
ATOM 2156 C C . THR A 1 272 ? 1.608 1.621 25.669 1.00 95.00 272 THR A C 1
ATOM 2158 O O . THR A 1 272 ? 0.721 1.174 26.396 1.00 95.00 272 THR A O 1
ATOM 2161 N N . ASP A 1 273 ? 2.276 2.728 26.004 1.00 94.56 273 ASP A N 1
ATOM 2162 C CA . ASP A 1 273 ? 2.001 3.520 27.211 1.00 94.56 273 ASP A CA 1
ATOM 2163 C C . ASP A 1 273 ? 0.845 4.525 27.047 1.00 94.56 273 ASP A C 1
ATOM 2165 O O . ASP A 1 273 ? 0.464 5.199 28.008 1.00 94.56 273 ASP A O 1
ATOM 2169 N N . LYS A 1 274 ? 0.290 4.646 25.836 1.00 95.31 274 LYS A N 1
ATOM 2170 C CA . LYS A 1 274 ? -0.733 5.630 25.469 1.00 95.31 274 LYS A CA 1
ATOM 2171 C C . LYS A 1 274 ? -1.888 4.963 24.727 1.00 95.31 274 LYS A C 1
ATOM 2173 O O . LYS A 1 274 ? -1.669 3.976 24.034 1.00 95.31 274 LYS A O 1
ATOM 2178 N N . PRO A 1 275 ? -3.110 5.509 24.819 1.00 95.56 275 PRO A N 1
ATOM 2179 C CA . PRO A 1 275 ? -4.241 4.975 24.072 1.00 95.56 275 PRO A CA 1
ATOM 2180 C C . PRO A 1 275 ? -4.014 5.092 22.561 1.00 95.56 275 PRO A C 1
ATOM 2182 O O . PRO A 1 275 ? -3.386 6.048 22.089 1.00 95.56 275 PRO A O 1
ATOM 2185 N N . ILE A 1 276 ? -4.567 4.139 21.812 1.00 96.38 276 ILE A N 1
ATOM 2186 C CA . ILE A 1 276 ? -4.584 4.139 20.348 1.00 96.38 276 ILE A CA 1
ATOM 2187 C C . ILE A 1 276 ? -6.025 4.268 19.877 1.00 96.38 276 ILE A C 1
ATOM 2189 O O . ILE A 1 276 ? -6.864 3.430 20.190 1.00 96.38 276 ILE A O 1
ATOM 2193 N N . CYS A 1 277 ? -6.310 5.294 19.078 1.00 95.88 277 CYS A N 1
ATOM 2194 C CA . CYS A 1 277 ? -7.600 5.381 18.410 1.00 95.88 277 CYS A CA 1
ATOM 2195 C C . CYS A 1 277 ? -7.705 4.316 17.306 1.00 95.88 277 CYS A C 1
ATOM 2197 O O . CYS A 1 277 ? -6.768 4.117 16.527 1.00 95.88 277 CYS A O 1
ATOM 2199 N N . PHE A 1 278 ? -8.841 3.628 17.210 1.00 97.88 278 PHE A N 1
ATOM 2200 C CA . PHE A 1 278 ? -9.045 2.655 16.146 1.00 97.88 278 PHE A CA 1
ATOM 2201 C C . PHE A 1 278 ? -9.265 3.351 14.794 1.00 97.88 278 PHE A C 1
ATOM 2203 O O . PHE A 1 278 ? -8.507 3.080 13.864 1.00 97.88 278 PHE A O 1
ATOM 2210 N N . ILE A 1 279 ? -10.227 4.278 14.696 1.00 98.19 279 ILE A N 1
ATOM 2211 C CA . ILE A 1 279 ? -10.492 5.094 13.498 1.00 98.19 279 ILE A CA 1
ATOM 2212 C C . ILE A 1 279 ? -10.328 6.584 13.819 1.00 98.19 279 ILE A C 1
ATOM 2214 O O . ILE A 1 279 ? -11.168 7.166 14.497 1.00 98.19 279 ILE A O 1
ATOM 2218 N N . GLU A 1 280 ? -9.310 7.237 13.270 1.00 98.38 280 GLU A N 1
ATOM 2219 C CA . GLU A 1 280 ? -9.229 8.702 13.267 1.00 98.38 280 GLU A CA 1
ATOM 2220 C C . GLU A 1 280 ? -9.804 9.236 11.949 1.00 98.38 280 GLU A C 1
ATOM 2222 O O . GLU A 1 280 ? -9.266 8.966 10.876 1.00 98.38 280 GLU A O 1
ATOM 2227 N N . ASN A 1 281 ? -10.917 9.969 12.010 1.00 98.31 281 ASN A N 1
ATOM 2228 C CA . ASN A 1 281 ? -11.605 10.481 10.827 1.00 98.31 281 ASN A CA 1
ATOM 2229 C C . ASN A 1 281 ? -11.563 12.013 10.776 1.00 98.31 281 ASN A C 1
ATOM 2231 O O . ASN A 1 281 ? -12.262 12.671 11.540 1.00 98.31 281 ASN A O 1
ATOM 2235 N N . GLU A 1 282 ? -10.826 12.581 9.822 1.00 98.31 282 GLU A N 1
ATOM 2236 C CA . GLU A 1 282 ? -10.864 14.006 9.449 1.00 98.31 282 GLU A CA 1
ATOM 2237 C C . GLU A 1 282 ? -11.602 14.244 8.110 1.00 98.31 282 GLU A C 1
ATOM 2239 O O . GLU A 1 282 ? -11.739 15.381 7.652 1.00 98.31 282 GLU A O 1
ATOM 2244 N N . GLY A 1 283 ? -12.091 13.176 7.474 1.00 97.75 283 GLY A N 1
ATOM 2245 C CA . GLY A 1 283 ? -12.767 13.195 6.179 1.00 97.75 283 GLY A CA 1
ATOM 2246 C C . GLY A 1 283 ? -14.295 13.139 6.272 1.00 97.75 283 GLY A C 1
ATOM 2247 O O . GLY A 1 283 ? -14.927 13.570 7.243 1.00 97.75 283 GLY A O 1
ATOM 2248 N N . LYS A 1 284 ? -14.924 12.608 5.223 1.00 98.38 284 LYS A N 1
ATOM 2249 C CA . LYS A 1 284 ? -16.370 12.371 5.159 1.00 98.38 284 LYS A CA 1
ATOM 2250 C C . LYS A 1 284 ? -16.632 10.924 4.794 1.00 98.38 284 LYS A C 1
ATOM 2252 O O . LYS A 1 284 ? -16.233 10.465 3.730 1.00 98.38 284 LYS A O 1
ATOM 2257 N N . ILE A 1 285 ? -17.371 10.230 5.644 1.00 98.44 285 ILE A N 1
ATOM 2258 C CA . ILE A 1 285 ? -17.882 8.895 5.360 1.00 98.44 285 ILE A CA 1
ATOM 2259 C C . ILE A 1 285 ? -19.388 9.024 5.170 1.00 98.44 285 ILE A C 1
ATOM 2261 O O . ILE A 1 285 ? -20.100 9.505 6.052 1.00 98.44 285 ILE A O 1
ATOM 2265 N N . ARG A 1 286 ? -19.913 8.614 4.018 1.00 97.94 286 ARG A N 1
ATOM 2266 C CA . ARG A 1 286 ? -21.366 8.608 3.837 1.00 97.94 286 ARG A CA 1
ATOM 2267 C C . ARG A 1 286 ? -21.983 7.431 4.587 1.00 97.94 286 ARG A C 1
ATOM 2269 O O . ARG A 1 286 ? -22.857 7.664 5.410 1.00 97.94 286 ARG A O 1
ATOM 2276 N N . GLN A 1 287 ? -21.516 6.207 4.349 1.00 97.88 287 GLN A N 1
ATOM 2277 C CA . GLN A 1 287 ? -22.001 5.011 5.043 1.00 97.88 287 GLN A CA 1
ATOM 2278 C C . GLN A 1 287 ? -20.857 4.296 5.757 1.00 97.88 287 GLN A C 1
ATOM 2280 O O . GLN A 1 287 ? -19.888 3.894 5.115 1.00 97.88 287 GLN A O 1
ATOM 2285 N N . LEU A 1 288 ? -20.980 4.139 7.076 1.00 97.69 288 LEU A N 1
ATOM 2286 C CA . LEU A 1 288 ? -20.031 3.403 7.908 1.00 97.69 288 LEU A CA 1
ATOM 2287 C C . LEU A 1 288 ? -20.686 2.136 8.462 1.00 97.69 288 LEU A C 1
ATOM 2289 O O . LEU A 1 288 ? -21.668 2.216 9.206 1.00 97.69 288 LEU A O 1
ATOM 2293 N N . PHE A 1 289 ? -20.113 0.980 8.137 1.00 97.38 289 PHE A N 1
ATOM 2294 C CA . PHE A 1 289 ? -20.514 -0.317 8.676 1.00 97.38 289 PHE A CA 1
ATOM 2295 C C . PHE A 1 289 ? -19.436 -0.831 9.618 1.00 97.38 289 PHE A C 1
ATOM 2297 O O . PHE A 1 289 ? -18.277 -0.943 9.228 1.00 97.38 289 PHE A O 1
ATOM 2304 N N . LEU A 1 290 ? -19.825 -1.153 10.851 1.00 96.12 290 LEU A N 1
ATOM 2305 C CA . LEU A 1 290 ? -18.928 -1.719 11.857 1.00 96.12 290 LEU A CA 1
ATOM 2306 C C . LEU A 1 290 ? -19.516 -3.016 12.401 1.00 96.12 290 LEU A C 1
ATOM 2308 O O . LEU A 1 290 ? -20.689 -3.070 12.788 1.00 96.12 290 LEU A O 1
ATOM 2312 N N . LYS A 1 291 ? -18.685 -4.055 12.459 1.00 95.56 291 LYS A N 1
ATOM 2313 C CA . LYS A 1 291 ? -19.041 -5.356 13.023 1.00 95.56 291 LYS A CA 1
ATOM 2314 C C . LYS A 1 291 ? -17.833 -5.967 13.728 1.00 95.56 291 LYS A C 1
ATOM 2316 O O . LYS A 1 291 ? -16.754 -6.012 13.156 1.00 95.56 291 LYS A O 1
ATOM 2321 N N . ASN A 1 292 ? -18.016 -6.480 14.942 1.00 94.81 292 ASN A N 1
ATOM 2322 C CA . ASN A 1 292 ? -16.983 -7.233 15.666 1.00 94.81 292 ASN A CA 1
ATOM 2323 C C . ASN A 1 292 ? -15.641 -6.485 15.789 1.00 94.81 292 ASN A C 1
ATOM 2325 O O . ASN A 1 292 ? -14.582 -7.066 15.569 1.00 94.81 292 ASN A O 1
ATOM 2329 N N . ILE A 1 293 ? -15.685 -5.189 16.122 1.00 95.25 293 ILE A N 1
ATOM 2330 C CA . ILE A 1 293 ? -14.472 -4.397 16.357 1.00 95.25 293 ILE A CA 1
ATOM 2331 C C . ILE A 1 293 ? -14.076 -4.522 17.827 1.00 95.25 293 ILE A C 1
ATOM 2333 O O . ILE A 1 293 ? -14.803 -4.067 18.711 1.00 95.25 293 ILE A O 1
ATOM 2337 N N . ASN A 1 294 ? -12.930 -5.141 18.090 1.00 93.88 294 ASN A N 1
ATOM 2338 C CA . ASN A 1 294 ? -12.391 -5.323 19.430 1.00 93.88 294 ASN A CA 1
ATOM 2339 C C . ASN A 1 294 ? -11.191 -4.400 19.650 1.00 93.88 294 ASN A C 1
ATOM 2341 O O . ASN A 1 294 ? -10.136 -4.566 19.041 1.00 93.88 294 ASN A O 1
ATOM 2345 N N . GLN A 1 295 ? -11.366 -3.423 20.530 1.00 89.44 295 GLN A N 1
ATOM 2346 C CA . GLN A 1 295 ? -10.331 -2.476 20.916 1.00 89.44 295 GLN A CA 1
ATOM 2347 C C . GLN A 1 295 ? -10.620 -1.974 22.339 1.00 89.44 295 GLN A C 1
ATOM 2349 O O . GLN A 1 295 ? -11.786 -1.898 22.740 1.00 89.44 295 GLN A O 1
ATOM 2354 N N . ASN A 1 296 ? -9.574 -1.642 23.099 1.00 79.81 296 ASN A N 1
ATOM 2355 C CA . ASN A 1 296 ? -9.690 -1.275 24.519 1.00 79.81 296 ASN A CA 1
ATOM 2356 C C . ASN A 1 296 ? -9.747 0.242 24.783 1.00 79.81 296 ASN A C 1
ATOM 2358 O O . ASN A 1 296 ? -10.025 0.645 25.911 1.00 79.81 296 ASN A O 1
ATOM 2362 N N . ASP A 1 297 ? -9.489 1.064 23.767 1.00 87.31 297 ASP A N 1
ATOM 2363 C CA . ASP A 1 297 ? -9.325 2.515 23.851 1.00 87.31 297 ASP A CA 1
ATOM 2364 C C . ASP A 1 297 ? -10.499 3.250 23.155 1.00 87.31 297 ASP A C 1
ATOM 2366 O O . ASP A 1 297 ? -11.675 2.969 23.412 1.00 87.31 297 ASP A O 1
ATOM 2370 N N . GLU A 1 298 ? -10.212 4.215 22.278 1.00 89.69 298 GLU A N 1
ATOM 2371 C CA . GLU A 1 298 ? -11.198 5.013 21.549 1.00 89.69 298 GLU A CA 1
ATOM 2372 C C . GLU A 1 298 ? -11.494 4.410 20.169 1.00 89.69 298 GLU A C 1
ATOM 2374 O O . GLU A 1 298 ? -10.603 4.272 19.335 1.00 89.69 298 GLU A O 1
ATOM 2379 N N . LEU A 1 299 ? -12.764 4.090 19.896 1.00 92.94 299 LEU A N 1
ATOM 2380 C CA . LEU A 1 299 ? -13.157 3.465 18.629 1.00 92.94 299 LEU A CA 1
ATOM 2381 C C . LEU A 1 299 ? -13.089 4.437 17.441 1.00 92.94 299 LEU A C 1
ATOM 2383 O O . LEU A 1 299 ? -12.559 4.079 16.396 1.00 92.94 299 LEU A O 1
ATOM 2387 N N . ILE A 1 300 ? -13.646 5.643 17.584 1.00 94.69 300 ILE A N 1
ATOM 2388 C CA . ILE A 1 300 ? -13.643 6.670 16.534 1.00 94.69 300 ILE A CA 1
ATOM 2389 C C . ILE A 1 300 ? -13.326 8.024 17.162 1.00 94.69 300 ILE A C 1
ATOM 2391 O O . ILE A 1 300 ? -13.960 8.389 18.151 1.00 94.69 300 ILE A O 1
ATOM 2395 N N . SER A 1 301 ? -12.405 8.769 16.556 1.00 95.50 301 SER A N 1
ATOM 2396 C CA . SER A 1 301 ? -12.064 10.150 16.903 1.00 95.50 301 SER A CA 1
ATOM 2397 C C . SER A 1 301 ? -11.981 11.035 15.649 1.00 95.50 301 SER A C 1
ATOM 2399 O O . SER A 1 301 ? -12.243 10.582 14.530 1.00 95.50 301 SER A O 1
ATOM 2401 N N . GLY A 1 302 ? -11.623 12.307 15.836 1.00 95.88 302 GLY A N 1
ATOM 2402 C CA . GLY A 1 302 ? -11.418 13.277 14.759 1.00 95.88 302 GLY A CA 1
ATOM 2403 C C . GLY A 1 302 ? -12.601 14.220 14.516 1.00 95.88 302 GLY A C 1
ATOM 2404 O O . GLY A 1 302 ? -13.625 14.177 15.204 1.00 95.88 302 GLY A O 1
ATOM 2405 N N . ARG A 1 303 ? -12.426 15.141 13.564 1.00 96.62 303 ARG A N 1
ATOM 2406 C CA . ARG A 1 303 ? -13.384 16.219 13.221 1.00 96.62 303 ARG A CA 1
ATOM 2407 C C . ARG A 1 303 ? -14.193 15.953 11.952 1.00 96.62 303 ARG A C 1
ATOM 2409 O O . ARG A 1 303 ? -14.962 16.811 11.520 1.00 96.62 303 ARG A O 1
ATOM 2416 N N . GLY A 1 304 ? -13.992 14.797 11.337 1.00 96.38 304 GLY A N 1
ATOM 2417 C CA . GLY A 1 304 ? -14.708 14.354 10.155 1.00 96.38 304 GLY A CA 1
ATOM 2418 C C . GLY A 1 304 ? -16.181 14.066 10.431 1.00 96.38 304 GLY A C 1
ATOM 2419 O O . GLY A 1 304 ? -16.672 14.118 11.560 1.00 96.38 304 GLY A O 1
ATOM 2420 N N . THR A 1 305 ? -16.909 13.741 9.367 1.00 96.50 305 THR A N 1
ATOM 2421 C CA . THR A 1 305 ? -18.350 13.457 9.439 1.00 96.50 305 THR A CA 1
ATOM 2422 C C . THR A 1 305 ? -18.656 12.035 9.003 1.00 96.50 305 THR A C 1
ATOM 2424 O O . THR A 1 305 ? -17.998 11.489 8.117 1.00 96.50 305 THR A O 1
ATOM 2427 N N . VAL A 1 306 ? -19.678 11.446 9.622 1.00 95.94 306 VAL A N 1
ATOM 2428 C CA . VAL A 1 306 ? -20.286 10.182 9.201 1.00 95.94 306 VAL A CA 1
ATOM 2429 C C . VAL A 1 306 ? -21.778 10.438 9.014 1.00 95.94 306 VAL A C 1
ATOM 2431 O O . VAL A 1 306 ? -22.429 10.882 9.957 1.00 95.94 306 VAL A O 1
ATOM 2434 N N . SER A 1 307 ? -22.313 10.228 7.807 1.00 93.31 307 SER A N 1
ATOM 2435 C CA . SER A 1 307 ? -23.727 10.545 7.528 1.00 93.31 307 SER A CA 1
ATOM 2436 C C . SER A 1 307 ? -24.667 9.467 8.066 1.00 93.31 307 SER A C 1
ATOM 2438 O O . SER A 1 307 ? -25.595 9.776 8.805 1.00 93.31 307 SER A O 1
ATOM 2440 N N . ASP A 1 308 ? -24.380 8.205 7.748 1.00 87.50 308 ASP A N 1
ATOM 2441 C CA . ASP A 1 308 ? -25.145 7.040 8.177 1.00 87.50 308 ASP A CA 1
ATOM 2442 C C . ASP A 1 308 ? -24.200 6.026 8.820 1.00 87.50 308 ASP A C 1
ATOM 2444 O O . ASP A 1 308 ? -23.221 5.594 8.209 1.00 87.50 308 ASP A O 1
ATOM 2448 N N . THR A 1 309 ? -24.491 5.619 10.056 1.00 82.75 309 THR A N 1
ATOM 2449 C CA . THR A 1 309 ? -23.755 4.535 10.716 1.00 82.75 309 THR A CA 1
ATOM 2450 C C . THR A 1 309 ? -24.668 3.347 10.952 1.00 82.75 309 THR A C 1
ATOM 2452 O O . THR A 1 309 ? -25.710 3.469 11.597 1.00 82.75 309 THR A O 1
ATOM 2455 N N . VAL A 1 310 ? -24.260 2.185 10.453 1.00 76.94 310 VAL A N 1
ATOM 2456 C CA . VAL A 1 310 ? -24.961 0.917 10.640 1.00 76.94 310 VAL A CA 1
ATOM 2457 C C . VAL A 1 310 ? -24.077 0.034 11.511 1.00 76.94 310 VAL A C 1
ATOM 2459 O O . VAL A 1 310 ? -23.072 -0.514 11.060 1.00 76.94 310 VAL A O 1
ATOM 2462 N N . ASN A 1 311 ? -24.441 -0.072 12.789 1.00 67.88 311 ASN A N 1
ATOM 2463 C CA . ASN A 1 311 ? -23.776 -0.967 13.727 1.00 67.88 311 ASN A CA 1
ATOM 2464 C C . ASN A 1 311 ? -24.585 -2.263 13.852 1.00 67.88 311 ASN A C 1
ATOM 2466 O O . ASN A 1 311 ? -25.768 -2.230 14.197 1.00 67.88 311 ASN A O 1
ATOM 2470 N N . CYS A 1 312 ? -23.941 -3.393 13.574 1.00 53.84 312 CYS A N 1
A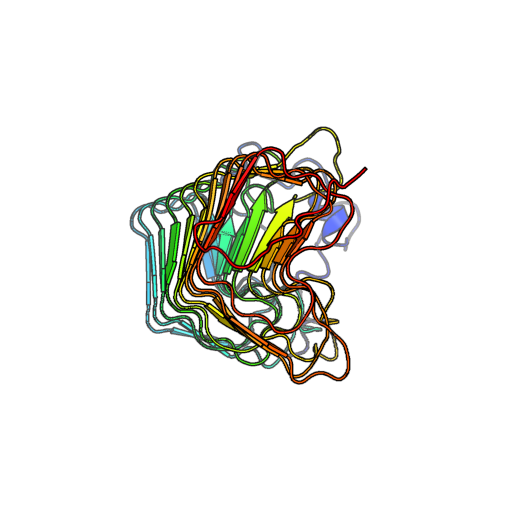TOM 2471 C CA . CYS A 1 312 ? -24.580 -4.704 13.607 1.00 53.84 312 CYS A CA 1
ATOM 2472 C C . CYS A 1 312 ? -24.514 -5.385 14.990 1.00 53.84 312 CYS A C 1
ATOM 2474 O O . CYS A 1 312 ? -25.155 -6.421 15.159 1.00 53.84 312 CYS A O 1
ATOM 2476 N N . GLU A 1 313 ? -23.822 -4.810 15.990 1.00 50.88 313 GLU A N 1
ATOM 2477 C CA . GLU A 1 313 ? -23.770 -5.348 17.360 1.00 50.88 313 GLU A CA 1
ATOM 2478 C C . GLU A 1 313 ? -24.074 -4.304 18.459 1.00 50.88 313 GLU A C 1
ATOM 2480 O O . GLU A 1 313 ? -23.492 -3.222 18.548 1.00 50.88 313 GLU A O 1
ATOM 2485 N N . GLY A 1 314 ? -25.019 -4.652 19.341 1.00 40.56 314 GLY A N 1
ATOM 2486 C CA . GLY A 1 314 ? -25.673 -3.769 20.315 1.00 40.56 314 GLY A CA 1
ATOM 2487 C C . GLY A 1 314 ? -24.873 -3.378 21.564 1.00 40.56 314 GLY A C 1
ATOM 2488 O O . GLY A 1 314 ? -25.414 -3.456 22.665 1.00 40.56 314 GLY A O 1
ATOM 2489 N N . LYS A 1 315 ? -23.617 -2.934 21.439 1.00 39.59 315 LYS A N 1
ATOM 2490 C CA . LYS A 1 315 ? -22.851 -2.388 22.579 1.00 39.59 315 LYS A CA 1
ATOM 2491 C C . LYS A 1 315 ? -22.014 -1.151 22.251 1.00 39.59 315 LYS A C 1
ATOM 2493 O O . LYS A 1 315 ? -20.855 -1.087 22.624 1.00 39.59 315 LYS A O 1
ATOM 2498 N N . TYR A 1 316 ? -22.615 -0.127 21.649 1.00 47.88 316 TYR A N 1
ATOM 2499 C CA . TYR A 1 316 ? -22.051 1.230 21.684 1.00 47.88 316 TYR A CA 1
ATOM 2500 C C . TYR A 1 316 ? -23.176 2.271 21.788 1.00 47.88 316 TYR A C 1
ATOM 2502 O O . TYR A 1 316 ? -23.499 2.976 20.836 1.00 47.88 316 TYR A O 1
ATOM 2510 N N . GLU A 1 317 ? -23.795 2.376 22.970 1.00 35.72 317 GLU A N 1
ATOM 2511 C CA . GLU A 1 317 ? -24.661 3.510 23.331 1.00 35.72 317 GLU A CA 1
ATOM 2512 C C . GLU A 1 317 ? -23.803 4.740 23.660 1.00 35.72 317 GLU A C 1
ATOM 2514 O O . GLU A 1 317 ? -23.648 5.133 24.814 1.00 35.72 317 GLU A O 1
ATOM 2519 N N . LYS A 1 318 ? -23.182 5.307 22.628 1.00 43.25 318 LYS A N 1
ATOM 2520 C CA . LYS A 1 318 ? -22.775 6.715 22.507 1.00 43.25 318 LYS A CA 1
ATOM 2521 C C . LYS A 1 318 ? -22.022 6.836 21.191 1.00 43.25 318 LYS A C 1
ATOM 2523 O O . LYS A 1 318 ? -20.805 6.705 21.162 1.00 43.25 318 LYS A O 1
ATOM 2528 N N . MET A 1 319 ? -22.743 7.097 20.103 1.00 44.53 319 MET A N 1
ATOM 2529 C CA . MET A 1 319 ? -22.111 7.745 18.961 1.00 44.53 319 MET A CA 1
ATOM 2530 C C . MET A 1 319 ? -22.544 9.200 18.894 1.00 44.53 319 MET A C 1
ATOM 2532 O O . MET A 1 319 ? -23.719 9.561 18.907 1.00 44.53 319 MET A O 1
ATOM 2536 N N . VAL A 1 320 ? -21.488 9.992 18.994 1.00 42.06 320 VAL A N 1
ATOM 2537 C CA . VAL A 1 320 ? -21.360 11.427 19.108 1.00 42.06 320 VAL A CA 1
ATOM 2538 C C . VAL A 1 320 ? -21.983 12.084 17.882 1.00 42.06 320 VAL A C 1
ATOM 2540 O O . VAL A 1 320 ? -21.642 11.761 16.750 1.00 42.06 320 VAL A O 1
ATOM 2543 N N . SER A 1 321 ? -22.866 13.057 18.104 1.00 33.16 321 SER A N 1
ATOM 2544 C CA . SER A 1 321 ? -23.050 14.120 17.123 1.00 33.16 321 SER A CA 1
ATOM 2545 C C . SER A 1 321 ? -21.756 14.936 17.112 1.00 33.16 321 SER A C 1
ATOM 2547 O O . SER A 1 321 ? -21.544 15.746 18.022 1.00 33.16 321 SER A O 1
ATOM 2549 N N . CYS A 1 322 ? -20.862 14.703 16.153 1.00 39.75 322 CYS A N 1
ATOM 2550 C CA . CYS A 1 322 ? -19.787 15.657 15.900 1.00 39.75 322 CYS A CA 1
ATOM 2551 C C . CYS A 1 322 ? -20.449 16.935 15.366 1.00 39.75 322 CYS A C 1
ATOM 2553 O O . CYS A 1 322 ? -21.176 16.888 14.372 1.00 39.75 322 CYS A O 1
ATOM 2555 N N . LYS A 1 323 ? -20.302 18.036 16.108 1.00 32.84 323 LYS A N 1
ATOM 2556 C CA . LYS A 1 323 ? -20.690 19.379 15.663 1.00 32.84 323 LYS A CA 1
ATOM 2557 C C . LYS A 1 323 ? -19.598 19.972 14.793 1.00 32.84 323 LYS A C 1
ATOM 2559 O O . LYS A 1 323 ? -18.421 19.774 15.163 1.00 32.84 323 LYS A O 1
#

Mean predicted aligned error: 6.33 Å

Nearest PDB structures (foldseek):
  1kcd-assembly1_A  TM=5.295E-01  e=6.477E-02  Chondrostereum purpureum
  1h80-assembly1_A  TM=3.829E-01  e=8.684E-02  Alteromonas macleodii
  1ktw-assembly2_B  TM=3.844E-01  e=1.415E-01  Alteromonas macleodii
  1h80-assembly2_B  TM=3.834E-01  e=6.131E-01  Alteromonas macleodii
  6n2b-assembly1_A  TM=2.664E-01  e=1.276E+00  Caldicellulosiruptor acetigenus I77R1B

Solvent-accessible surface area (backbone atoms only — not comparable to full-atom values): 15851 Å² total; per-residue (Å²): 105,75,45,84,77,46,82,81,30,56,74,46,41,84,41,98,87,76,43,74,37,46,51,69,66,50,68,75,37,90,81,65,60,53,95,82,36,74,60,81,68,98,62,73,63,39,50,66,38,79,49,64,68,39,75,67,44,77,50,67,74,46,75,50,64,49,39,51,17,27,42,25,40,34,27,40,30,31,51,30,40,40,33,48,36,35,41,53,54,86,50,31,46,73,47,48,50,62,24,24,36,40,35,36,29,8,42,23,29,48,33,41,38,30,45,37,36,40,26,24,47,20,35,34,32,31,42,28,13,43,68,95,29,55,25,46,28,37,44,35,38,38,42,32,38,45,25,62,73,9,26,24,50,36,35,40,34,15,28,76,25,44,43,32,46,36,38,42,30,45,37,38,43,27,15,9,35,23,39,33,40,40,41,51,62,60,91,59,81,90,50,53,17,41,38,33,50,37,38,37,32,49,31,43,42,29,60,36,78,41,60,96,72,38,83,37,64,85,48,19,42,35,27,38,38,43,50,28,42,31,51,36,38,40,40,33,38,39,39,29,69,31,66,70,66,59,57,27,46,31,32,34,25,53,61,21,37,32,50,30,41,37,40,33,54,27,38,46,48,80,65,48,98,54,74,40,36,41,31,34,30,42,18,37,33,43,32,39,37,46,34,69,72,45,66,89,62,46,66,70,48,72,83,30,49,69,75,40,78,50,70,77,62,99,81,69,99,76,80,78,82,78,127

Radius of gyration: 19.94 Å; Cα contacts (8 Å, |Δi|>4): 977; chains: 1; bounding box: 56×40×53 Å

Sequence (323 aa):
MNHNKQRPNPAHFADKEKGEVLFWDWFFTPGNFDSNGKQPLNEYLGFCMRFFNIDGFAISDITIENPVTYGMDLAFTENFTIENITFDYFEGSPNLWNLDGVHIEGGCKNGYIHNLYGACHDDTVALTADDIIFGDIENITIDGIYGQNSHSAVRLLSMSHKVKNIHITNVYGTYYAYGIIISKNSGLKEYRSAFSNITIDNIHASLCKGTKDVKGNECALIHFGYDMDIDFVSIDKLFRDETHINLPTVHLGNDCNINCLSLSDCYLTNATDKPICFIENEGKIRQLFLKNINQNDELISGRGTVSDTVNCEGKYEKMVSCK

pLDDT: mean 88.89, std 14.95, range [32.84, 99.0]

Foldseek 3Di:
DACPVPPPAQQWWQDPPPGTDGNVVLLPDPPQADPQLQDDGPTCNQEPEEEGQEEEEEDEDEEQEATQAEPYEYELYEQYEAYHYEYHYPQYNPFLPNYEHAEYEANYEQYEYEAYYEARSAEPYEYACDDSGHHAYYQYEYYYDHYEAHAEHYEYEEWAHEYENYEYEHADYEHFAAHYEYYYDDPPLVTAYEYENYEYEHHHYEYDAHDPRDGGDPAANYEYEARYEYEDYEYEHAEYEYAHDQEENYEHYAAYEYAEYEYEQHEYHDNYPDHHEHYEYNHEYAEYEYYNYYGDHHDYHYQYYYNYYDYPDPPDPDDDPRD

Secondary structure (DSSP, 8-state):
--GGG-SSBTTBEEETTTEEE-HHHHHTSTTSS-TTS-S--SS----SEEEES-BS-EEEEEEEE--SS-SEEEES-EEEEEEEEEEE----SSSS-S--SEEEETT-EEEEEEEEEEE-SSEEEEEETBSSSB--EEEEEEEEEEEEEESEEEEEEESSSEEEEEEEEEEEEEESS-SEEEEES-S-TT--EEEEEEEEEEEEEEE----SSS---SS-SEEE-SSEEEEEEEEEEEEEEESS----SEEE-TTEEEEEEEEES-EEEE-SSS---SEEE-SEEEEEEEES-B-SS-SEESS-EEEEEEESSS---------